Protein AF-A0A7C6DM97-F1 (afdb_monomer)

Foldseek 3Di:
DWDDQPDLLQPVPQHEGAPDQFNRWDFDALLQDGPDIDRPGDPLVCCVVVVVCCPVSHDGSCSSVVSVVCFQQVVDDDDDPPDDLAADQDPPAPAQPEEFEEEQEDDPASSPSFVVLVVRLQSVCCRQVSYHYHYHHDHLQVRLVHQEYEGEHSAADDDDPVSLVSLLVSLVSNHAYEYEYALLRPRHQVRVVVSVCVSPPPFKDKAWDDLPDQLQVCVVNRAHNFQFFAWRDAPDPDPDPRGDGWIFIDGPNDTRYIYHSAHLSVLSSQGDGHSRGHGHVVRSSRSVVSVSCCRGPPVNDDPD

Solvent-accessible surface area (backbone atoms only — not comparable to full-atom values): 16403 Å² total; per-residue (Å²): 86,74,58,60,77,81,38,45,43,27,52,65,73,43,63,41,69,62,78,45,75,64,43,54,42,29,34,44,63,57,76,70,50,73,80,42,80,42,72,84,37,60,69,56,71,58,36,67,72,70,51,54,48,62,86,38,92,70,68,23,75,51,31,47,54,53,11,38,50,35,30,55,29,44,71,49,80,74,77,60,94,86,69,68,62,76,54,74,71,53,88,82,43,67,79,47,85,41,78,45,65,34,25,34,40,55,58,91,58,52,43,66,60,50,67,61,10,60,57,31,44,28,22,49,33,26,55,75,53,31,27,40,56,46,75,42,82,30,47,55,77,70,35,64,87,28,61,38,34,38,42,41,20,50,41,56,73,67,72,54,74,68,50,45,56,35,48,42,51,31,40,74,74,66,20,28,37,40,39,29,6,31,37,27,20,66,52,15,41,66,31,54,61,56,50,53,39,71,69,35,71,96,52,65,50,76,42,76,51,60,77,85,40,64,52,30,57,24,46,94,75,63,39,46,71,49,78,60,42,49,61,41,71,64,95,65,93,69,87,70,75,49,46,76,75,43,25,33,32,31,39,96,94,37,71,41,28,42,38,29,52,40,9,36,50,55,12,35,42,43,70,60,51,47,86,38,41,27,32,24,34,69,39,21,45,50,51,52,48,10,49,49,44,42,70,67,38,81,89,52,59,76,81,126

Sequence (304 aa):
RDLPANHPAYTANFPVPRGTDHNNLRGVSNGLRELIVLYPGGDMSWKWHSAGGAFLPRNSAYATLANLHLYVTDRANPRYKGEDTWIDRDPLAPRPARSLRIARLQHQGNWDPEPAGWVRLANLLANRNGIELQVDPVFVPEAAVHRLAHITDTRSLQFDESDKARLRQYIDGGGVLLFDAAGGSPEAAASFEPLLRELYPYHVTIEPLPLDHPIYHMKSLGGEDIDRVRYRRRESNLDIVPIPRLRAASRDGRIIAIISAEDLSGGLVGYSTAGLEGYAPGSAISLVRNILLWRLDPASGPSD

pLDDT: mean 90.19, std 10.12, range [37.75, 98.69]

Structure (mmCIF, N/CA/C/O backbone):
data_AF-A0A7C6DM97-F1
#
_entry.id   AF-A0A7C6DM97-F1
#
loop_
_atom_site.group_PDB
_atom_site.id
_atom_site.type_symbol
_atom_site.label_atom_id
_atom_site.label_alt_id
_atom_site.label_comp_id
_atom_site.label_asym_id
_atom_site.label_entity_id
_atom_site.label_seq_id
_atom_site.pdbx_PDB_ins_code
_atom_site.Cartn_x
_atom_site.Cartn_y
_atom_site.Cartn_z
_atom_site.occupancy
_atom_site.B_iso_or_equiv
_atom_site.auth_seq_id
_atom_site.auth_comp_id
_atom_site.auth_asym_id
_atom_site.auth_atom_id
_atom_site.pdbx_PDB_model_num
ATOM 1 N N . ARG A 1 1 ? -0.090 0.480 -22.882 1.00 94.00 1 ARG A N 1
ATOM 2 C CA . ARG A 1 1 ? 0.478 1.826 -23.162 1.00 94.00 1 ARG A CA 1
ATOM 3 C C . ARG A 1 1 ? 1.932 1.690 -23.587 1.00 94.00 1 ARG A C 1
ATOM 5 O O . ARG A 1 1 ? 2.516 0.652 -23.310 1.00 94.00 1 ARG A O 1
ATOM 12 N N . ASP A 1 2 ? 2.527 2.693 -24.219 1.00 93.06 2 ASP A N 1
ATOM 13 C CA . ASP A 1 2 ? 3.984 2.688 -24.387 1.00 93.06 2 ASP A CA 1
ATOM 14 C C . ASP A 1 2 ? 4.665 2.885 -23.028 1.00 93.06 2 ASP A C 1
ATOM 16 O O . ASP A 1 2 ? 4.125 3.576 -22.157 1.00 93.06 2 ASP A O 1
ATOM 20 N N . LEU A 1 3 ? 5.828 2.264 -22.826 1.00 92.50 3 LEU A N 1
ATOM 21 C CA . LEU A 1 3 ? 6.618 2.511 -21.623 1.00 92.50 3 LEU A CA 1
ATOM 22 C C . LEU A 1 3 ? 7.240 3.917 -21.689 1.00 92.50 3 LEU A C 1
ATOM 24 O O . LEU A 1 3 ? 7.751 4.315 -22.745 1.00 92.50 3 LEU A O 1
ATOM 28 N N . PRO A 1 4 ? 7.209 4.693 -20.593 1.00 90.62 4 PRO A N 1
ATOM 29 C CA . PRO A 1 4 ? 7.808 6.021 -20.573 1.00 90.62 4 PRO A CA 1
ATOM 30 C C . PRO A 1 4 ? 9.337 5.924 -20.700 1.00 90.62 4 PRO A C 1
ATOM 32 O O . PRO A 1 4 ? 9.936 4.907 -20.363 1.00 90.62 4 PRO A O 1
ATOM 35 N N . ALA A 1 5 ? 9.985 6.970 -21.220 1.00 89.62 5 ALA A N 1
ATOM 36 C CA . ALA A 1 5 ? 11.422 6.933 -21.523 1.00 89.62 5 ALA A CA 1
ATOM 37 C C . ALA A 1 5 ? 12.311 6.770 -20.274 1.00 89.62 5 ALA A C 1
ATOM 39 O O . ALA A 1 5 ? 13.417 6.253 -20.373 1.00 89.62 5 ALA A O 1
ATOM 40 N N . ASN A 1 6 ? 11.814 7.175 -19.104 1.00 88.75 6 ASN A N 1
ATOM 41 C CA . ASN A 1 6 ? 12.477 7.006 -17.812 1.00 88.75 6 ASN A CA 1
ATOM 42 C C . ASN A 1 6 ? 12.203 5.642 -17.148 1.00 88.75 6 ASN A C 1
ATOM 44 O O . ASN A 1 6 ? 12.680 5.413 -16.040 1.00 88.75 6 ASN A O 1
ATOM 48 N N . HIS A 1 7 ? 11.434 4.748 -17.781 1.00 89.44 7 HIS A N 1
ATOM 49 C CA . HIS A 1 7 ? 11.115 3.442 -17.207 1.00 89.44 7 HIS A CA 1
ATOM 50 C C . HIS A 1 7 ? 12.393 2.609 -16.966 1.00 89.44 7 HIS A C 1
ATOM 52 O O . HIS A 1 7 ? 13.239 2.562 -17.864 1.00 89.44 7 HIS A O 1
ATOM 58 N N . PRO A 1 8 ? 12.511 1.862 -15.847 1.00 89.25 8 PRO A N 1
ATOM 59 C CA . PRO A 1 8 ? 13.693 1.051 -15.533 1.00 89.25 8 PRO A CA 1
ATOM 60 C C . PRO A 1 8 ? 14.124 0.082 -16.641 1.00 89.25 8 PRO A C 1
ATOM 62 O O . PRO A 1 8 ? 15.312 -0.141 -16.833 1.00 89.25 8 PRO A O 1
ATOM 65 N N . ALA A 1 9 ? 13.189 -0.437 -17.441 1.00 89.62 9 ALA A N 1
ATOM 66 C CA . ALA A 1 9 ? 13.504 -1.255 -18.623 1.00 89.62 9 ALA A CA 1
ATOM 67 C C . ALA A 1 9 ? 14.441 -0.559 -19.640 1.00 89.62 9 ALA A C 1
ATOM 69 O O . ALA A 1 9 ? 15.124 -1.235 -20.408 1.00 89.62 9 ALA A O 1
ATOM 70 N N . TYR A 1 10 ? 14.512 0.773 -19.640 1.00 89.69 10 TYR A N 1
ATOM 71 C CA . TYR A 1 10 ? 15.425 1.550 -20.480 1.00 89.69 10 TYR A CA 1
ATOM 72 C C . TYR A 1 10 ? 16.625 2.121 -19.724 1.00 89.69 10 TYR A C 1
ATOM 74 O O . TYR A 1 10 ? 17.627 2.431 -20.359 1.00 89.69 10 TYR A O 1
ATOM 82 N N . THR A 1 11 ? 16.532 2.282 -18.403 1.00 88.69 11 THR A N 1
ATOM 83 C CA . THR A 1 11 ? 17.466 3.110 -17.620 1.00 88.69 11 THR A CA 1
ATOM 84 C C . THR A 1 11 ? 18.184 2.372 -16.491 1.00 88.69 11 THR A C 1
ATOM 86 O O . THR A 1 11 ? 19.176 2.893 -15.991 1.00 88.69 11 THR A O 1
ATOM 89 N N . ALA A 1 12 ? 17.744 1.170 -16.094 1.00 86.12 12 ALA A N 1
ATOM 90 C CA . ALA A 1 12 ? 18.181 0.529 -14.847 1.00 86.12 12 ALA A CA 1
ATOM 91 C C . ALA A 1 12 ? 19.693 0.265 -14.758 1.00 86.12 12 ALA A C 1
ATOM 93 O O . ALA A 1 12 ? 20.257 0.356 -13.665 1.00 86.12 12 ALA A O 1
ATOM 94 N N . ASN A 1 13 ? 20.332 -0.113 -15.868 1.00 87.75 13 ASN A N 1
ATOM 95 C CA . ASN A 1 13 ? 21.778 -0.338 -15.927 1.00 87.75 13 ASN A CA 1
ATOM 96 C C . ASN A 1 13 ? 22.374 -0.049 -17.309 1.00 87.75 13 ASN A C 1
ATOM 98 O O . ASN A 1 13 ? 23.435 0.557 -17.416 1.00 87.75 13 ASN A O 1
ATOM 102 N N . PHE A 1 14 ? 21.693 -0.473 -18.373 1.00 87.75 14 PHE A N 1
ATOM 103 C CA . PHE A 1 14 ? 22.108 -0.250 -19.754 1.00 87.75 14 PHE A CA 1
ATOM 104 C C . PHE A 1 14 ? 21.219 0.826 -20.384 1.00 87.75 14 PHE A C 1
ATOM 106 O O . PHE A 1 14 ? 20.144 0.487 -20.883 1.00 87.75 14 PHE A O 1
ATOM 113 N N . PRO A 1 15 ? 21.611 2.113 -20.339 1.00 87.38 15 PRO A N 1
ATOM 114 C CA . PRO A 1 15 ? 20.786 3.191 -20.862 1.00 87.38 15 PRO A CA 1
ATOM 115 C C . PRO A 1 15 ? 20.590 3.031 -22.370 1.00 87.38 15 PRO A C 1
ATOM 117 O O . PRO A 1 15 ? 21.556 3.018 -23.135 1.00 87.38 15 PRO A O 1
ATOM 120 N N . VAL A 1 16 ? 19.332 2.938 -22.794 1.00 86.69 16 VAL A N 1
ATOM 121 C CA . VAL A 1 16 ? 18.957 2.815 -24.206 1.00 86.69 16 VAL A CA 1
ATOM 122 C C . VAL A 1 16 ? 17.900 3.847 -24.593 1.00 86.69 16 VAL A C 1
ATOM 124 O O . VAL A 1 16 ? 16.937 4.054 -23.852 1.00 86.69 16 VAL A O 1
ATOM 127 N N . PRO A 1 17 ? 18.035 4.500 -25.760 1.00 83.19 17 PRO A N 1
ATOM 128 C CA . PRO A 1 17 ? 17.022 5.430 -26.226 1.00 83.19 17 PRO A CA 1
ATOM 129 C C . PRO A 1 17 ? 15.751 4.671 -26.617 1.00 83.19 17 PRO A C 1
ATOM 131 O O . PRO A 1 17 ? 15.803 3.675 -27.349 1.00 83.19 17 PRO A O 1
ATOM 134 N N . ARG A 1 18 ? 14.602 5.181 -26.165 1.00 83.50 18 ARG A N 1
ATOM 135 C CA . ARG A 1 18 ? 13.290 4.824 -26.719 1.00 83.50 18 ARG A CA 1
ATOM 136 C C . ARG A 1 18 ? 13.196 5.337 -28.162 1.00 83.50 18 ARG A C 1
ATOM 138 O O . ARG A 1 18 ? 13.825 6.336 -28.501 1.00 83.50 18 ARG A O 1
ATOM 145 N N . GLY A 1 19 ? 12.394 4.687 -29.002 1.00 76.19 19 GLY A N 1
ATOM 146 C CA . GLY A 1 19 ? 12.126 5.150 -30.370 1.00 76.19 19 GLY A CA 1
ATOM 147 C C . GLY A 1 19 ? 12.914 4.423 -31.455 1.00 76.19 19 GLY A C 1
ATOM 148 O O . GLY A 1 19 ? 12.636 4.632 -32.630 1.00 76.19 19 GLY A O 1
ATOM 149 N N . THR A 1 20 ? 13.864 3.555 -31.098 1.00 73.94 20 THR A N 1
ATOM 150 C CA . THR A 1 20 ? 14.556 2.691 -32.069 1.00 73.94 20 THR A CA 1
ATOM 151 C C . THR A 1 20 ? 13.735 1.430 -32.356 1.00 73.94 20 THR A C 1
ATOM 153 O O . THR A 1 20 ? 12.871 1.056 -31.559 1.00 73.94 20 THR A O 1
ATOM 156 N N . ASP A 1 21 ? 14.037 0.731 -33.456 1.00 71.12 21 ASP A N 1
ATOM 157 C CA . ASP A 1 21 ? 13.265 -0.418 -33.967 1.00 71.12 21 ASP A CA 1
ATOM 158 C C . ASP A 1 21 ? 12.917 -1.506 -32.935 1.00 71.12 21 ASP A C 1
ATOM 160 O O . ASP A 1 21 ? 11.938 -2.225 -33.113 1.00 71.12 21 ASP A O 1
ATOM 164 N N . HIS A 1 22 ? 13.706 -1.651 -31.866 1.00 75.50 22 HIS A N 1
ATOM 165 C CA . HIS A 1 22 ? 13.511 -2.674 -30.831 1.00 75.50 22 HIS A CA 1
ATOM 166 C C . HIS A 1 22 ? 13.401 -2.135 -29.396 1.00 75.50 22 HIS A C 1
ATOM 168 O O . HIS A 1 22 ? 13.222 -2.917 -28.466 1.00 75.50 22 HIS A O 1
ATOM 174 N N . ASN A 1 23 ? 13.445 -0.812 -29.205 1.00 82.88 23 ASN A N 1
ATOM 175 C CA . ASN A 1 23 ? 13.327 -0.173 -27.887 1.00 82.88 23 ASN A CA 1
ATOM 176 C C . ASN A 1 23 ? 11.979 0.544 -27.710 1.00 82.88 23 ASN A C 1
ATOM 178 O O . ASN A 1 23 ? 11.866 1.495 -26.941 1.00 82.88 23 ASN A O 1
ATOM 182 N N . ASN A 1 24 ? 10.949 0.102 -28.430 1.00 87.56 24 ASN A N 1
ATOM 183 C CA . ASN A 1 24 ? 9.587 0.626 -28.327 1.00 87.56 24 ASN A CA 1
ATOM 184 C C . ASN A 1 24 ? 8.720 -0.276 -27.447 1.00 87.56 24 ASN A C 1
ATOM 186 O O . ASN A 1 24 ? 7.663 -0.731 -27.869 1.00 87.56 24 ASN A O 1
ATOM 190 N N . LEU A 1 25 ? 9.176 -0.569 -26.227 1.00 91.12 25 LEU A N 1
ATOM 191 C CA . LEU A 1 25 ? 8.45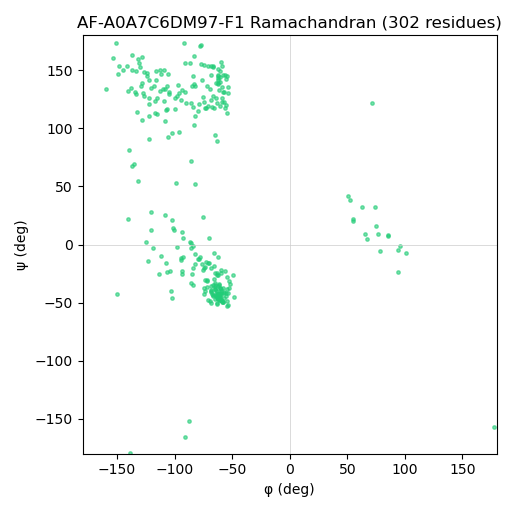2 -1.451 -25.315 1.00 91.12 25 LEU A CA 1
ATOM 192 C C . LEU A 1 25 ? 7.085 -0.868 -24.967 1.00 91.12 25 LEU A C 1
ATOM 194 O O . LEU A 1 25 ? 6.934 0.329 -24.692 1.00 91.12 25 LEU A O 1
ATOM 198 N N . ARG A 1 26 ? 6.095 -1.752 -24.920 1.00 93.94 26 ARG A N 1
ATOM 199 C CA . ARG A 1 26 ? 4.740 -1.451 -24.463 1.00 93.94 26 ARG A CA 1
ATOM 200 C C . ARG A 1 26 ? 4.453 -2.259 -23.209 1.00 93.94 26 ARG A C 1
ATOM 202 O O . ARG A 1 26 ? 4.976 -3.353 -23.047 1.00 93.94 26 ARG A O 1
ATOM 209 N N . GLY A 1 27 ? 3.629 -1.708 -22.333 1.00 94.94 27 GLY A N 1
ATOM 210 C CA . GLY A 1 27 ? 3.294 -2.304 -21.050 1.00 94.94 27 GLY A CA 1
ATOM 211 C C . GLY A 1 27 ? 1.804 -2.293 -20.749 1.00 94.94 27 GLY A C 1
ATOM 212 O O . GLY A 1 27 ? 1.074 -1.385 -21.180 1.00 94.94 27 GLY A O 1
ATOM 213 N N . VAL A 1 28 ? 1.367 -3.301 -20.000 1.00 95.62 28 VAL A N 1
ATOM 214 C CA . VAL A 1 28 ? 0.117 -3.286 -19.235 1.00 95.62 28 VAL A CA 1
ATOM 215 C C . VAL A 1 28 ? 0.508 -3.207 -17.768 1.00 95.62 28 VAL A C 1
ATOM 217 O O . VAL A 1 28 ? 1.244 -4.065 -17.292 1.00 95.62 28 VAL A O 1
ATOM 220 N N . SER A 1 29 ? 0.012 -2.194 -17.061 1.00 93.19 29 SER A N 1
ATOM 221 C CA . SER A 1 29 ? 0.380 -1.910 -15.676 1.00 93.19 29 SER A CA 1
ATOM 222 C C . SER A 1 29 ? -0.855 -1.801 -14.797 1.00 93.19 29 SER A C 1
ATOM 224 O O . SER A 1 29 ? -1.895 -1.325 -15.250 1.00 93.19 29 SER A O 1
ATOM 226 N N . ASN A 1 30 ? -0.704 -2.198 -13.536 1.00 93.06 30 ASN A N 1
ATOM 227 C CA . ASN A 1 30 ? -1.674 -1.972 -12.464 1.00 93.06 30 ASN A CA 1
ATOM 228 C C . ASN A 1 30 ? -1.395 -0.687 -11.660 1.00 93.06 30 ASN A C 1
ATOM 230 O O . ASN A 1 30 ? -1.960 -0.505 -10.589 1.00 93.06 30 ASN A O 1
ATOM 234 N N . GLY A 1 31 ? -0.493 0.177 -12.132 1.00 91.25 31 GLY A N 1
ATOM 235 C CA . GLY A 1 31 ? -0.072 1.403 -11.450 1.00 91.25 31 GLY A CA 1
ATOM 236 C C . GLY A 1 31 ? 1.185 1.257 -10.586 1.00 91.25 31 GLY A C 1
ATOM 237 O O . GLY A 1 31 ? 1.875 2.253 -10.407 1.00 91.25 31 GLY A O 1
ATOM 238 N N . LEU A 1 32 ? 1.533 0.050 -10.117 1.00 90.31 32 LEU A N 1
ATOM 239 C CA . LEU A 1 32 ? 2.770 -0.189 -9.344 1.00 90.31 32 LEU A CA 1
ATOM 240 C C . LEU A 1 32 ? 3.836 -0.822 -10.226 1.00 90.31 32 LEU A C 1
ATOM 242 O O . LEU A 1 32 ? 4.996 -0.422 -10.212 1.00 90.31 32 LEU A O 1
ATOM 246 N N . ARG A 1 33 ? 3.442 -1.835 -10.998 1.00 91.38 33 ARG A N 1
ATOM 247 C CA . ARG A 1 33 ? 4.357 -2.609 -11.832 1.00 91.38 33 ARG A CA 1
ATOM 248 C C . ARG A 1 33 ? 3.796 -2.875 -13.214 1.00 91.38 33 ARG A C 1
ATOM 250 O O . ARG A 1 33 ? 2.598 -2.731 -13.468 1.00 91.38 33 ARG A O 1
ATOM 257 N N . GLU A 1 34 ? 4.685 -3.255 -14.120 1.00 93.62 34 GLU A N 1
ATOM 258 C CA . GLU A 1 34 ? 4.302 -3.823 -15.406 1.00 93.62 34 GLU A CA 1
ATOM 259 C C . GLU A 1 34 ? 3.926 -5.298 -15.206 1.00 93.62 34 GLU A C 1
ATOM 261 O O . GLU A 1 34 ? 4.730 -6.101 -14.735 1.00 93.62 34 GLU A O 1
ATOM 266 N N . LEU A 1 35 ? 2.693 -5.652 -15.559 1.00 92.38 35 LEU A N 1
ATOM 267 C CA . LEU A 1 35 ? 2.189 -7.027 -15.560 1.00 92.38 35 LEU A CA 1
ATOM 268 C C . LEU A 1 35 ? 2.559 -7.751 -16.855 1.00 92.38 35 LEU A C 1
ATOM 270 O O . LEU A 1 35 ? 2.812 -8.952 -16.863 1.00 92.38 35 LEU A O 1
ATOM 274 N N . ILE A 1 36 ? 2.580 -7.007 -17.961 1.00 94.56 36 ILE A N 1
ATOM 275 C CA . ILE A 1 36 ? 2.952 -7.500 -19.285 1.00 94.56 36 ILE A CA 1
ATOM 276 C C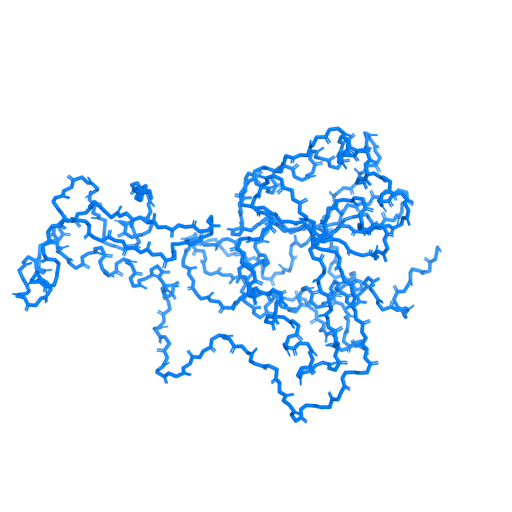 . ILE A 1 36 ? 3.904 -6.485 -19.893 1.00 94.56 36 ILE A C 1
ATOM 278 O O . ILE A 1 36 ? 3.580 -5.300 -19.930 1.00 94.56 36 ILE A O 1
ATOM 282 N N . VAL A 1 37 ? 5.032 -6.956 -20.422 1.00 93.69 37 VAL A N 1
ATOM 283 C CA . VAL A 1 37 ? 5.928 -6.170 -21.275 1.00 93.69 37 VAL A CA 1
ATOM 284 C C . VAL A 1 37 ? 5.931 -6.789 -22.665 1.00 93.69 37 VAL A C 1
ATOM 286 O O . VAL A 1 37 ? 6.180 -7.980 -22.831 1.00 93.69 37 VAL A O 1
ATOM 289 N N . LEU A 1 38 ? 5.644 -5.967 -23.665 1.00 92.50 38 LEU A N 1
ATOM 290 C CA . LEU A 1 38 ? 5.577 -6.337 -25.067 1.00 92.50 38 LEU A CA 1
ATOM 291 C C . LEU A 1 38 ? 6.710 -5.654 -25.831 1.00 92.50 38 LEU A C 1
ATOM 293 O O . LEU A 1 38 ? 6.886 -4.439 -25.735 1.00 92.50 38 LEU A O 1
ATOM 297 N N . TYR A 1 39 ? 7.412 -6.440 -26.643 1.00 91.06 39 TYR A N 1
ATOM 298 C CA . TYR A 1 39 ? 8.331 -5.970 -27.676 1.00 91.06 39 TYR A CA 1
ATOM 299 C C . TYR A 1 39 ? 7.567 -5.957 -29.008 1.00 91.06 39 TYR A C 1
ATOM 301 O O . TYR A 1 39 ? 7.407 -7.012 -29.617 1.00 91.06 39 TYR A O 1
ATOM 309 N N . PRO A 1 40 ? 7.020 -4.811 -29.452 1.00 88.75 40 PRO A N 1
ATOM 310 C CA . PRO A 1 40 ? 6.149 -4.775 -30.626 1.00 88.75 40 PRO A CA 1
ATOM 311 C C . PRO A 1 40 ? 6.908 -4.825 -31.959 1.00 88.75 40 PRO A C 1
ATOM 313 O O . PRO A 1 40 ? 6.275 -4.974 -32.998 1.00 88.75 40 PRO A O 1
ATOM 316 N N . GLY A 1 41 ? 8.231 -4.649 -31.950 1.00 82.75 41 GLY A N 1
ATOM 317 C CA . GLY A 1 41 ? 9.047 -4.528 -33.154 1.00 82.75 41 GLY A CA 1
ATOM 318 C C . GLY A 1 41 ? 10.448 -5.098 -32.964 1.00 82.75 41 GLY A C 1
ATOM 319 O O . GLY A 1 41 ? 10.962 -5.154 -31.845 1.00 82.75 41 GLY A O 1
ATOM 320 N N . GLY A 1 42 ? 11.041 -5.522 -34.084 1.00 77.31 42 GLY A N 1
ATOM 321 C CA . GLY A 1 42 ? 12.281 -6.289 -34.120 1.00 77.31 42 GLY A CA 1
ATOM 322 C C . GLY A 1 42 ? 12.052 -7.713 -33.617 1.00 77.31 42 GLY A C 1
ATOM 323 O O . GLY A 1 42 ? 11.607 -7.907 -32.495 1.00 77.31 42 GLY A O 1
ATOM 324 N N . ASP A 1 43 ? 12.345 -8.721 -34.436 1.00 85.38 43 ASP A N 1
ATOM 325 C CA . ASP A 1 43 ? 12.288 -10.125 -34.011 1.00 85.38 43 ASP A CA 1
ATOM 326 C C . ASP A 1 43 ? 13.317 -10.370 -32.890 1.00 85.38 43 ASP A C 1
ATOM 328 O O . ASP A 1 43 ? 14.492 -10.651 -33.138 1.00 85.38 43 ASP A O 1
ATOM 332 N N . MET A 1 44 ? 12.892 -10.167 -31.638 1.00 86.19 44 MET A N 1
ATOM 333 C CA . MET A 1 44 ? 13.773 -10.224 -30.472 1.00 86.19 44 MET A CA 1
ATOM 334 C C . MET A 1 44 ? 14.264 -11.640 -30.216 1.00 86.19 44 MET A C 1
ATOM 336 O O . MET A 1 44 ? 15.425 -11.821 -29.864 1.00 86.19 44 MET A O 1
ATOM 340 N N . SER A 1 45 ? 13.417 -12.636 -30.472 1.00 87.00 45 SER A N 1
ATOM 341 C CA . SER A 1 45 ? 13.778 -14.052 -30.468 1.00 87.00 45 SER A CA 1
ATOM 342 C C . SER A 1 45 ? 14.976 -14.319 -31.374 1.00 87.00 45 SER A C 1
ATOM 344 O O . SER A 1 45 ? 15.977 -14.871 -30.915 1.00 87.00 45 SER A O 1
ATOM 346 N N . TRP A 1 46 ? 14.926 -13.868 -32.631 1.00 86.38 46 TRP A N 1
ATOM 347 C CA . TRP A 1 46 ? 16.042 -14.026 -33.559 1.00 86.38 46 TRP A CA 1
ATOM 348 C C . TRP A 1 46 ? 17.281 -13.244 -33.113 1.00 86.38 46 TRP A C 1
ATOM 350 O O . TRP A 1 46 ? 18.389 -13.785 -33.130 1.00 86.38 46 TRP A O 1
ATOM 360 N N . LYS A 1 47 ? 17.124 -11.994 -32.656 1.00 85.81 47 LYS A N 1
ATOM 361 C CA . LYS A 1 47 ? 18.251 -11.170 -32.178 1.00 85.81 47 LYS A CA 1
ATOM 362 C C . LYS A 1 47 ? 18.967 -11.805 -30.984 1.00 85.81 47 LYS A C 1
ATOM 364 O O . LYS A 1 47 ? 20.195 -11.820 -30.949 1.00 85.81 47 LYS A O 1
ATOM 369 N N . TRP A 1 48 ? 18.216 -12.361 -30.034 1.00 87.50 48 TRP A N 1
ATOM 370 C CA . TRP A 1 48 ? 18.780 -13.040 -28.868 1.00 87.50 48 TRP A CA 1
ATOM 371 C C . TRP A 1 48 ? 19.377 -14.408 -29.200 1.00 87.50 48 TRP A C 1
ATOM 373 O O . TRP A 1 48 ? 20.333 -14.822 -28.551 1.00 87.50 48 TRP A O 1
ATOM 383 N N . HIS A 1 49 ? 18.842 -15.108 -30.200 1.00 89.31 49 HIS A N 1
ATOM 384 C CA . HIS A 1 49 ? 19.392 -16.391 -30.632 1.00 89.31 49 HIS A CA 1
ATOM 385 C C . HIS A 1 49 ? 20.691 -16.227 -31.435 1.00 89.31 49 HIS A C 1
ATOM 387 O O . HIS A 1 49 ? 21.657 -16.948 -31.215 1.00 89.31 49 HIS A O 1
ATOM 393 N N . SER A 1 50 ? 20.727 -15.252 -32.346 1.00 87.75 50 SER A N 1
ATOM 394 C CA . SER A 1 50 ? 21.877 -14.975 -33.221 1.00 87.75 50 SER A CA 1
ATOM 395 C C . SER A 1 50 ? 23.019 -14.215 -32.541 1.00 87.75 50 SER A C 1
ATOM 397 O O . SER A 1 50 ? 24.082 -14.061 -33.140 1.00 87.75 50 SER A O 1
ATOM 399 N N . ALA A 1 51 ? 22.801 -13.687 -31.331 1.00 81.75 51 ALA A N 1
ATOM 400 C CA . ALA A 1 51 ? 23.705 -12.757 -30.649 1.00 81.75 51 ALA A CA 1
ATOM 401 C C . ALA A 1 51 ? 24.057 -11.494 -31.465 1.00 81.75 51 ALA A C 1
ATOM 403 O O . ALA A 1 51 ? 25.039 -10.799 -31.181 1.00 81.75 51 ALA A O 1
ATOM 404 N N . GLY A 1 52 ? 23.232 -11.154 -32.461 1.00 72.00 52 GLY A N 1
ATOM 405 C CA . GLY A 1 52 ? 23.416 -9.980 -33.304 1.00 72.00 52 GLY A CA 1
ATOM 406 C C . GLY A 1 52 ? 23.380 -8.689 -32.484 1.00 72.00 52 GLY A C 1
ATOM 407 O O . GLY A 1 52 ? 22.381 -8.366 -31.844 1.00 72.00 52 GLY A O 1
ATOM 408 N N . GLY A 1 53 ? 24.482 -7.934 -32.498 1.00 71.75 53 GLY A N 1
ATOM 409 C CA . GLY A 1 53 ? 24.595 -6.667 -31.771 1.00 71.75 53 GLY A CA 1
ATOM 410 C C . GLY A 1 53 ? 24.820 -6.799 -30.260 1.00 71.75 53 GLY A C 1
ATOM 411 O O . GLY A 1 53 ? 24.805 -5.777 -29.579 1.00 71.75 53 GLY A O 1
ATOM 412 N N . ALA A 1 54 ? 25.075 -8.005 -29.727 1.00 72.88 54 ALA A N 1
ATOM 413 C CA . ALA A 1 54 ? 25.274 -8.239 -28.289 1.00 72.88 54 ALA A CA 1
ATOM 414 C C . ALA A 1 54 ? 26.349 -7.333 -27.662 1.00 72.88 54 ALA A C 1
ATOM 416 O O . ALA A 1 54 ? 26.170 -6.835 -26.551 1.00 72.88 54 ALA A O 1
ATOM 417 N N . PHE A 1 55 ? 27.427 -7.075 -28.407 1.00 74.00 55 PHE A N 1
ATOM 418 C CA . PHE A 1 55 ? 28.586 -6.298 -27.962 1.00 74.00 55 PHE A CA 1
ATOM 419 C C . PHE A 1 55 ? 28.506 -4.802 -28.296 1.00 74.00 55 PHE A C 1
ATOM 421 O O . PHE A 1 55 ? 29.474 -4.081 -28.071 1.00 74.00 55 PHE A O 1
ATOM 428 N N . LEU A 1 56 ? 27.385 -4.315 -28.845 1.00 73.75 56 LEU A N 1
ATOM 429 C CA . LEU A 1 56 ? 27.209 -2.895 -29.153 1.00 73.75 56 LEU A CA 1
ATOM 430 C C . LEU A 1 56 ? 26.779 -2.132 -27.889 1.00 73.75 56 LEU A C 1
ATOM 432 O O . LEU A 1 56 ? 25.629 -2.272 -27.469 1.00 73.75 56 LEU A O 1
ATOM 436 N N . PRO A 1 57 ? 27.623 -1.261 -27.303 1.00 62.69 57 PRO A N 1
ATOM 437 C CA . PRO A 1 57 ? 27.362 -0.697 -25.973 1.00 62.69 57 PRO A CA 1
ATOM 438 C C . PRO A 1 57 ? 26.101 0.173 -25.876 1.00 62.69 57 PRO A C 1
ATOM 440 O O . PRO A 1 57 ? 25.556 0.338 -24.792 1.00 62.69 57 PRO A O 1
ATOM 443 N N . ARG A 1 58 ? 25.642 0.751 -26.996 1.00 63.47 58 ARG A N 1
ATOM 444 C CA . ARG A 1 58 ? 24.508 1.697 -27.041 1.00 63.47 58 ARG A CA 1
ATOM 445 C C . ARG A 1 58 ? 23.259 1.167 -27.752 1.00 63.47 58 ARG A C 1
ATOM 447 O O . ARG A 1 58 ? 22.226 1.816 -27.689 1.00 63.47 58 ARG A O 1
ATOM 454 N N . ASN A 1 59 ? 23.360 0.015 -28.421 1.00 69.50 59 ASN A N 1
ATOM 455 C CA . ASN A 1 59 ? 22.315 -0.543 -29.295 1.00 69.50 59 ASN A CA 1
ATOM 456 C C . ASN A 1 59 ? 22.187 -2.071 -29.160 1.00 69.50 59 ASN A C 1
ATOM 458 O O . ASN A 1 59 ? 21.723 -2.744 -30.080 1.00 69.50 59 ASN A O 1
ATOM 462 N N . SER A 1 60 ? 22.644 -2.640 -28.042 1.00 82.38 60 SER A N 1
ATOM 463 C CA . SER A 1 60 ? 22.525 -4.078 -27.815 1.00 82.38 60 SER A CA 1
ATOM 464 C C . SER A 1 60 ? 21.062 -4.475 -27.656 1.00 82.38 60 SER A C 1
ATOM 466 O O . SER A 1 60 ? 20.357 -3.951 -26.792 1.00 82.38 60 SER A O 1
ATOM 468 N N . ALA A 1 61 ? 20.631 -5.476 -28.427 1.00 81.00 61 ALA A N 1
ATOM 469 C CA . ALA A 1 61 ? 19.300 -6.071 -28.311 1.00 81.00 61 ALA A CA 1
ATOM 470 C C . ALA A 1 61 ? 19.051 -6.737 -26.940 1.00 81.00 61 ALA A C 1
ATOM 472 O O . ALA A 1 61 ? 17.919 -7.101 -26.624 1.00 81.00 61 ALA A O 1
ATOM 473 N N . TYR A 1 62 ? 20.093 -6.897 -26.119 1.00 87.25 62 TYR A N 1
ATOM 474 C CA . TYR A 1 62 ? 20.013 -7.449 -24.767 1.00 87.25 62 TYR A CA 1
ATOM 475 C C . TYR A 1 62 ? 19.873 -6.380 -23.685 1.00 87.25 62 TYR A C 1
ATOM 477 O O . TYR A 1 62 ? 19.552 -6.724 -22.554 1.00 87.25 62 TYR A O 1
ATOM 485 N N . ALA A 1 63 ? 20.104 -5.101 -23.992 1.00 88.38 63 ALA A N 1
ATOM 486 C CA . ALA A 1 63 ? 20.112 -4.044 -22.983 1.00 88.38 63 ALA A CA 1
ATOM 487 C C . ALA A 1 63 ? 18.750 -3.905 -22.283 1.00 88.38 63 ALA A C 1
ATOM 489 O O . ALA A 1 63 ? 18.680 -3.929 -21.055 1.00 88.38 63 ALA A O 1
ATOM 490 N N . THR A 1 64 ? 17.661 -3.854 -23.054 1.00 89.00 64 THR A N 1
ATOM 491 C CA . THR A 1 64 ? 16.288 -3.820 -22.523 1.00 89.00 64 THR A CA 1
ATOM 492 C C . THR A 1 64 ? 15.921 -5.099 -21.773 1.00 89.00 64 THR A C 1
ATOM 494 O O . THR A 1 64 ? 15.276 -5.021 -20.730 1.00 89.00 64 THR A O 1
ATOM 497 N N . LEU A 1 65 ? 16.381 -6.267 -22.234 1.00 89.44 65 LEU A N 1
ATOM 498 C CA . LEU A 1 65 ? 16.169 -7.543 -21.544 1.00 89.44 65 LEU A CA 1
ATOM 499 C C . LEU A 1 65 ? 16.913 -7.596 -20.200 1.00 89.44 65 LEU A C 1
ATOM 501 O O . LEU A 1 65 ? 16.339 -8.009 -19.196 1.00 89.44 65 LEU A O 1
ATOM 505 N N . ALA A 1 66 ? 18.169 -7.151 -20.161 1.00 90.06 66 ALA A N 1
ATOM 506 C CA . ALA A 1 66 ? 18.977 -7.113 -18.949 1.00 90.06 66 ALA A CA 1
ATOM 507 C C . ALA A 1 66 ? 18.428 -6.096 -17.939 1.00 90.06 66 ALA A C 1
ATOM 509 O O . ALA A 1 66 ? 18.300 -6.402 -16.756 1.00 90.06 66 ALA A O 1
ATOM 510 N N . ASN A 1 67 ? 18.021 -4.914 -18.402 1.00 91.50 67 ASN A N 1
ATOM 511 C CA . ASN A 1 67 ? 17.327 -3.939 -17.566 1.00 91.50 67 ASN A CA 1
ATOM 512 C C . ASN A 1 67 ? 15.998 -4.485 -17.033 1.00 91.50 67 ASN A C 1
ATOM 514 O O . ASN A 1 67 ? 15.688 -4.296 -15.860 1.00 91.50 67 ASN A O 1
ATOM 518 N N . LEU A 1 68 ? 15.221 -5.181 -17.870 1.00 91.38 68 LEU A N 1
ATOM 519 C CA . LEU A 1 68 ? 13.973 -5.815 -17.451 1.00 91.38 68 LEU A CA 1
ATOM 520 C C . LEU A 1 68 ? 14.229 -6.899 -16.399 1.00 91.38 68 LEU A C 1
ATOM 522 O O . LEU A 1 68 ? 13.486 -6.977 -15.428 1.00 91.38 68 LEU A O 1
ATOM 526 N N . HIS A 1 69 ? 15.297 -7.688 -16.548 1.00 91.81 69 HIS A N 1
ATOM 527 C CA . HIS A 1 69 ? 15.719 -8.654 -15.536 1.00 91.81 69 HIS A CA 1
ATOM 528 C C . HIS A 1 69 ? 15.998 -7.968 -14.192 1.00 91.81 69 HIS A C 1
ATOM 530 O O . HIS A 1 69 ? 15.433 -8.362 -13.178 1.00 91.81 69 HIS A O 1
ATOM 536 N N . LEU A 1 70 ? 16.788 -6.892 -14.190 1.00 91.06 70 LEU A N 1
ATOM 537 C CA . LEU A 1 70 ? 17.070 -6.115 -12.980 1.00 91.06 70 LEU A CA 1
ATOM 538 C C . LEU A 1 70 ? 15.812 -5.477 -12.377 1.00 91.06 70 LEU A C 1
ATOM 540 O O . LEU A 1 70 ? 15.689 -5.405 -11.156 1.00 91.06 70 LEU A O 1
ATOM 544 N N . TYR A 1 71 ? 14.875 -5.041 -13.221 1.00 90.69 71 TYR A N 1
ATOM 545 C CA . TYR A 1 71 ? 13.584 -4.518 -12.793 1.00 90.69 71 TYR A CA 1
ATOM 546 C C . TYR A 1 71 ? 12.754 -5.586 -12.073 1.00 90.69 71 TYR A C 1
ATOM 548 O O . TYR A 1 71 ? 12.298 -5.343 -10.960 1.00 90.69 71 TYR A O 1
ATOM 556 N N . VAL A 1 72 ? 12.595 -6.784 -12.645 1.00 89.88 72 VAL A N 1
ATOM 557 C CA . VAL A 1 72 ? 11.766 -7.842 -12.033 1.00 89.88 72 VAL A CA 1
ATOM 558 C C . VAL A 1 72 ? 12.426 -8.515 -10.830 1.00 89.88 72 VAL A C 1
ATOM 560 O O . VAL A 1 72 ? 11.730 -9.121 -10.021 1.00 89.88 72 VAL A O 1
ATOM 563 N N . THR A 1 73 ? 13.751 -8.431 -10.685 1.00 88.69 73 THR A N 1
ATOM 564 C CA . THR A 1 73 ? 14.453 -8.986 -9.518 1.00 88.69 73 THR A CA 1
ATOM 565 C C . THR A 1 73 ? 14.758 -7.955 -8.439 1.00 88.69 73 THR A C 1
ATOM 567 O O . THR A 1 73 ? 15.316 -8.326 -7.411 1.00 88.69 73 THR A O 1
ATOM 570 N N . ASP A 1 74 ? 14.419 -6.678 -8.637 1.00 86.69 74 ASP A N 1
ATOM 571 C CA . ASP A 1 74 ? 14.865 -5.582 -7.760 1.00 86.69 74 ASP A CA 1
ATOM 572 C C . ASP A 1 74 ? 16.398 -5.577 -7.556 1.00 86.69 74 ASP A C 1
ATOM 574 O O . ASP A 1 74 ? 16.936 -5.376 -6.463 1.00 86.69 74 ASP A O 1
ATOM 578 N N . ARG A 1 75 ? 17.132 -5.892 -8.637 1.00 87.00 75 ARG A N 1
ATOM 579 C CA . ARG A 1 75 ? 18.594 -6.089 -8.647 1.00 87.00 75 ARG A CA 1
ATOM 580 C C . ARG A 1 75 ? 19.092 -7.136 -7.633 1.00 87.00 75 ARG A C 1
ATOM 582 O O . ARG A 1 75 ? 20.257 -7.093 -7.231 1.00 87.00 75 ARG A O 1
ATOM 589 N N . ALA A 1 76 ? 18.225 -8.046 -7.195 1.00 85.25 76 ALA A N 1
ATOM 590 C CA . ALA A 1 76 ? 18.586 -9.220 -6.415 1.00 85.25 76 ALA A CA 1
ATOM 591 C C . ALA A 1 76 ? 18.845 -10.423 -7.334 1.00 85.25 76 ALA A C 1
ATOM 593 O O . ALA A 1 76 ? 18.617 -10.373 -8.548 1.00 85.25 76 ALA A O 1
ATOM 594 N N . ASN A 1 77 ? 19.310 -11.522 -6.739 1.00 86.69 77 ASN A N 1
ATOM 595 C CA . ASN A 1 77 ? 19.396 -12.792 -7.448 1.00 86.69 77 ASN A CA 1
ATOM 596 C C . ASN A 1 77 ? 17.990 -13.252 -7.870 1.00 86.69 77 ASN A C 1
ATOM 598 O O . ASN A 1 77 ? 17.032 -13.054 -7.115 1.00 86.69 77 ASN A O 1
ATOM 602 N N . PRO A 1 78 ? 17.847 -13.868 -9.056 1.00 83.88 78 PRO A N 1
ATOM 603 C CA . PRO A 1 78 ? 16.586 -14.474 -9.441 1.00 83.88 78 PRO A CA 1
ATOM 604 C C . PRO A 1 78 ? 16.202 -15.574 -8.451 1.00 83.88 78 PRO A C 1
ATOM 606 O O . PRO A 1 78 ? 17.061 -16.254 -7.889 1.00 83.88 78 PRO A O 1
ATOM 609 N N . ARG A 1 79 ? 14.892 -15.752 -8.282 1.00 84.69 79 ARG A N 1
ATOM 610 C CA . ARG A 1 79 ? 14.318 -16.838 -7.486 1.00 84.69 79 ARG A CA 1
ATOM 611 C C . ARG A 1 79 ? 14.800 -18.198 -7.980 1.00 84.69 79 ARG A C 1
ATOM 613 O O . ARG A 1 79 ? 14.948 -18.410 -9.189 1.00 84.69 79 ARG A O 1
ATOM 620 N N . TYR A 1 80 ? 14.977 -19.134 -7.055 1.00 88.50 80 TYR A N 1
ATOM 621 C CA . TYR A 1 80 ? 15.209 -20.526 -7.414 1.00 88.50 80 TYR A CA 1
ATOM 622 C C . TYR A 1 80 ? 13.945 -21.134 -8.035 1.00 88.50 80 TYR A C 1
ATOM 624 O O . TYR A 1 80 ? 12.814 -20.712 -7.780 1.00 88.50 80 TYR A O 1
ATOM 632 N N . LYS A 1 81 ? 14.128 -22.152 -8.882 1.00 85.88 81 LYS A N 1
ATOM 633 C CA . LYS A 1 81 ? 13.006 -22.865 -9.501 1.00 85.88 81 LYS A CA 1
ATOM 634 C C . LYS A 1 81 ? 12.112 -23.461 -8.407 1.00 85.88 81 LYS A C 1
ATOM 636 O O . LYS A 1 81 ? 12.580 -24.272 -7.617 1.00 85.88 81 LYS A O 1
ATOM 641 N N . GLY A 1 82 ? 10.832 -23.095 -8.418 1.00 85.31 82 GLY A N 1
ATOM 642 C CA . GLY A 1 82 ? 9.842 -23.555 -7.440 1.00 85.31 82 GLY A CA 1
ATOM 643 C C . GLY A 1 82 ? 9.647 -22.625 -6.241 1.00 85.31 82 GLY A C 1
ATOM 644 O O . GLY A 1 82 ? 8.742 -22.867 -5.453 1.00 85.31 82 GLY A O 1
ATOM 645 N N . GLU A 1 83 ? 10.430 -21.550 -6.108 1.00 85.31 83 GLU A N 1
ATOM 646 C CA . GLU A 1 83 ? 10.138 -20.520 -5.111 1.00 85.31 83 GLU A CA 1
ATOM 647 C C . GLU A 1 83 ? 8.940 -19.675 -5.540 1.00 85.31 83 GLU A C 1
ATOM 649 O O . GLU A 1 83 ? 8.990 -18.943 -6.536 1.00 85.31 83 GLU A O 1
ATOM 654 N N . ASP A 1 84 ? 7.880 -19.724 -4.740 1.00 85.25 84 ASP A N 1
ATOM 655 C CA . ASP A 1 84 ? 6.709 -18.877 -4.898 1.00 85.25 84 ASP A CA 1
ATOM 656 C C . ASP A 1 84 ? 6.595 -17.881 -3.742 1.00 85.25 84 ASP A C 1
ATOM 658 O O . ASP A 1 84 ? 6.986 -18.143 -2.603 1.00 85.25 84 ASP A O 1
ATOM 662 N N . THR A 1 85 ? 6.073 -16.704 -4.056 1.00 86.94 85 THR A N 1
ATOM 663 C CA . THR A 1 85 ? 5.665 -15.730 -3.053 1.00 86.94 85 THR A CA 1
ATOM 664 C C . THR A 1 85 ? 4.253 -16.028 -2.576 1.00 86.94 85 THR A C 1
ATOM 666 O O . THR A 1 85 ? 3.924 -15.646 -1.455 1.00 86.94 85 THR A O 1
ATOM 669 N N . TRP A 1 86 ? 3.426 -16.690 -3.394 1.00 93.19 86 TRP A N 1
ATOM 670 C CA . TRP A 1 86 ? 2.072 -17.090 -3.030 1.00 93.19 86 TRP A CA 1
ATOM 671 C C . TRP A 1 86 ? 2.055 -18.077 -1.860 1.00 93.19 86 TRP A C 1
ATOM 673 O O . TRP A 1 86 ? 2.965 -18.885 -1.683 1.00 93.19 86 TRP A O 1
ATOM 683 N N . ILE A 1 87 ? 1.019 -17.969 -1.029 1.00 92.81 87 ILE A N 1
ATOM 684 C CA . ILE A 1 87 ? 0.822 -18.819 0.142 1.00 92.81 87 ILE A CA 1
ATOM 685 C C . ILE A 1 87 ? -0.614 -19.302 0.114 1.00 92.81 87 ILE A C 1
ATOM 687 O O . ILE A 1 87 ? -1.544 -18.506 0.269 1.00 92.81 87 ILE A O 1
ATOM 691 N N . ASP A 1 88 ? -0.775 -20.606 -0.062 1.00 94.19 88 ASP A N 1
ATOM 692 C CA . ASP A 1 88 ? -2.067 -21.263 0.039 1.00 94.19 88 ASP A CA 1
ATOM 693 C C . ASP A 1 88 ? -2.516 -21.380 1.491 1.00 94.19 88 ASP A C 1
ATOM 695 O O . ASP A 1 88 ? -1.716 -21.409 2.434 1.00 94.19 88 ASP A O 1
ATOM 699 N N . ARG A 1 89 ? -3.832 -21.459 1.672 1.00 94.06 89 ARG A N 1
ATOM 700 C CA . ARG A 1 89 ? -4.418 -21.825 2.955 1.00 94.06 89 ARG A CA 1
ATOM 701 C C . ARG A 1 89 ? -4.000 -23.257 3.288 1.00 94.06 89 ARG A C 1
ATOM 703 O O . ARG A 1 89 ? -4.227 -24.159 2.488 1.00 94.06 89 ARG A O 1
ATOM 710 N N . ASP A 1 90 ? -3.415 -23.458 4.463 1.00 93.56 90 ASP A N 1
ATOM 711 C CA . ASP A 1 90 ? -3.026 -24.787 4.925 1.00 93.56 90 ASP A CA 1
ATOM 712 C C . ASP A 1 90 ? -4.265 -25.512 5.485 1.00 93.56 90 ASP A C 1
ATOM 714 O O . ASP A 1 90 ? -4.826 -25.063 6.491 1.00 93.56 90 ASP A O 1
ATOM 718 N N . PRO A 1 91 ? -4.731 -26.610 4.860 1.00 90.62 91 PRO A N 1
ATOM 719 C CA . PRO A 1 91 ? -5.896 -27.351 5.337 1.00 90.62 91 PRO A CA 1
ATOM 720 C C . PRO A 1 91 ? -5.631 -28.108 6.647 1.00 90.62 91 PRO A C 1
ATOM 722 O O . PRO A 1 91 ? -6.583 -28.537 7.296 1.00 90.62 91 PRO A O 1
ATOM 725 N N . LEU A 1 92 ? -4.362 -28.294 7.027 1.00 91.62 92 LEU A N 1
ATOM 726 C CA . LEU A 1 92 ? -3.951 -28.959 8.263 1.00 91.62 92 LEU A CA 1
ATOM 727 C C . LEU A 1 92 ? -3.701 -27.971 9.406 1.00 91.62 92 LEU A C 1
ATOM 729 O O . LEU A 1 92 ? -3.571 -28.397 10.557 1.00 91.62 92 LEU A O 1
ATOM 733 N N . ALA A 1 93 ? -3.639 -26.667 9.118 1.00 88.56 93 ALA A N 1
ATOM 734 C CA . ALA A 1 93 ? -3.494 -25.661 10.156 1.00 88.56 93 ALA A CA 1
ATOM 735 C C . ALA A 1 93 ? -4.709 -25.690 11.105 1.00 88.56 93 ALA A C 1
ATOM 737 O O . ALA A 1 93 ? -5.850 -25.851 10.654 1.00 88.56 93 ALA A O 1
ATOM 738 N N . PRO A 1 94 ? -4.501 -25.509 12.425 1.00 87.44 94 PRO A N 1
ATOM 739 C CA . PRO A 1 94 ? -5.601 -25.398 13.370 1.00 87.44 94 PRO A CA 1
ATOM 740 C C . PRO A 1 94 ? -6.586 -24.305 12.954 1.00 87.44 94 PRO A C 1
ATOM 742 O O . PRO A 1 94 ? -6.195 -23.256 12.436 1.00 87.44 94 PRO A O 1
ATOM 745 N N . ARG A 1 95 ? -7.878 -24.526 13.223 1.00 88.62 95 ARG A N 1
ATOM 746 C CA . ARG A 1 95 ? -8.900 -23.515 12.949 1.00 88.62 95 ARG A CA 1
ATOM 747 C C . ARG A 1 95 ? -8.550 -22.221 13.699 1.00 88.62 95 ARG A C 1
ATOM 749 O O . ARG A 1 95 ? -8.299 -22.293 14.904 1.00 88.62 95 ARG A O 1
ATOM 756 N N . PRO A 1 96 ? -8.569 -21.056 13.029 1.00 89.56 96 PRO A N 1
ATOM 757 C CA . PRO A 1 96 ? -8.311 -19.790 13.692 1.00 89.56 96 PRO A CA 1
ATOM 758 C C . PRO A 1 96 ? -9.207 -19.574 14.909 1.00 89.56 96 PRO A C 1
ATOM 760 O O . PRO A 1 96 ? -10.427 -19.726 14.832 1.00 89.56 96 PRO A O 1
ATOM 763 N N . ALA A 1 97 ? -8.588 -19.208 16.029 1.00 87.94 97 ALA A N 1
ATOM 764 C CA . ALA A 1 97 ? -9.283 -18.919 17.280 1.00 87.94 97 ALA A CA 1
ATOM 765 C C . ALA A 1 97 ? -9.838 -17.486 17.318 1.00 87.94 97 ALA A C 1
ATOM 767 O O . ALA A 1 97 ? -10.692 -17.172 18.143 1.00 87.94 97 ALA A O 1
ATOM 768 N N . ARG A 1 98 ? -9.344 -16.609 16.435 1.00 88.75 98 ARG A N 1
ATOM 769 C CA . ARG A 1 98 ? -9.748 -15.204 16.333 1.00 88.75 98 ARG A CA 1
ATOM 770 C C . ARG A 1 98 ? -10.222 -14.892 14.926 1.00 88.75 98 ARG A C 1
ATOM 772 O O . ARG A 1 98 ? -9.693 -15.443 13.965 1.00 88.75 98 ARG A O 1
ATOM 779 N N . SER A 1 99 ? -11.182 -13.981 14.815 1.00 92.50 99 SER A N 1
ATOM 780 C CA . SER A 1 99 ? -11.656 -13.465 13.535 1.00 92.50 99 SER A CA 1
ATOM 781 C C . SER A 1 99 ? -11.601 -11.945 13.542 1.00 92.50 99 SER A C 1
ATOM 783 O O . SER A 1 99 ? -12.102 -11.303 14.463 1.00 92.50 99 SER A O 1
ATOM 785 N N . LEU A 1 100 ? -10.956 -11.390 12.524 1.00 94.62 100 LEU A N 1
ATOM 786 C CA . LEU A 1 100 ? -10.821 -9.966 12.274 1.00 94.62 100 LEU A CA 1
ATOM 787 C C . LEU A 1 100 ? -11.536 -9.635 10.969 1.00 94.62 100 LEU A C 1
ATOM 789 O O . LEU A 1 100 ? -11.453 -10.390 10.000 1.00 94.62 100 LEU A O 1
ATOM 793 N N . ARG A 1 101 ? -12.209 -8.487 10.933 1.00 96.12 101 ARG A N 1
ATOM 794 C CA . ARG A 1 101 ? -12.948 -8.028 9.758 1.00 96.12 101 ARG A CA 1
ATOM 795 C C . ARG A 1 101 ? -12.638 -6.564 9.480 1.00 96.12 101 ARG A C 1
ATOM 797 O O . ARG A 1 101 ? -12.731 -5.742 10.393 1.00 96.12 101 ARG A O 1
ATOM 804 N N . ILE A 1 102 ? -12.285 -6.242 8.238 1.00 97.50 102 ILE A N 1
ATOM 805 C CA . ILE A 1 102 ? -11.996 -4.870 7.799 1.00 97.50 102 ILE A CA 1
ATOM 806 C C . ILE A 1 102 ? -12.759 -4.512 6.532 1.00 97.50 102 ILE A C 1
ATOM 808 O O . ILE A 1 102 ? -13.048 -5.375 5.703 1.00 97.50 102 ILE A O 1
ATOM 812 N N . ALA A 1 103 ? -13.018 -3.220 6.371 1.00 98.12 103 ALA A N 1
ATOM 813 C CA . ALA A 1 103 ? -13.485 -2.657 5.116 1.00 98.12 103 ALA A CA 1
ATOM 814 C C . ALA A 1 103 ? -12.289 -2.349 4.204 1.00 98.12 103 ALA A C 1
ATOM 816 O O . ALA A 1 103 ? -11.290 -1.786 4.650 1.00 98.12 103 ALA A O 1
ATOM 817 N N . ARG A 1 104 ? -12.390 -2.674 2.917 1.00 97.69 104 ARG A N 1
ATOM 818 C CA . ARG A 1 104 ? -11.503 -2.195 1.852 1.00 97.69 104 ARG A CA 1
ATOM 819 C C . ARG A 1 104 ? -12.307 -1.214 1.009 1.00 97.69 104 ARG A C 1
ATOM 821 O O . ARG A 1 104 ? -13.214 -1.633 0.294 1.00 97.69 104 ARG A O 1
ATOM 828 N N . LEU A 1 105 ? -12.016 0.078 1.141 1.00 97.62 105 LEU A N 1
ATOM 829 C CA . LEU A 1 105 ? -12.856 1.122 0.561 1.00 97.62 105 LEU A CA 1
ATOM 830 C C . LEU A 1 105 ? -12.671 1.206 -0.952 1.00 97.62 105 LEU A C 1
ATOM 832 O O . LEU A 1 105 ? -11.564 1.425 -1.437 1.00 97.62 105 LEU A O 1
ATOM 836 N N . GLN A 1 106 ? -13.772 1.054 -1.680 1.00 96.56 106 GLN A N 1
ATOM 837 C CA . GLN A 1 106 ? -13.855 1.282 -3.114 1.00 96.56 106 GLN A CA 1
ATOM 838 C C . GLN A 1 106 ? -14.056 2.772 -3.396 1.00 96.56 106 GLN A C 1
ATOM 840 O O . GLN A 1 106 ? -14.852 3.440 -2.738 1.00 96.56 106 GLN A O 1
ATOM 845 N N . HIS A 1 107 ? -13.349 3.279 -4.400 1.00 94.69 107 HIS A N 1
ATOM 846 C CA . HIS A 1 107 ? -13.486 4.640 -4.920 1.00 94.69 107 HIS A CA 1
ATOM 847 C C . HIS A 1 107 ? -13.115 4.666 -6.409 1.00 94.69 107 HIS A C 1
ATOM 849 O O . HIS A 1 107 ? -12.641 3.673 -6.959 1.00 94.69 107 HIS A O 1
ATOM 855 N N . GLN A 1 108 ? -13.307 5.810 -7.072 1.00 89.56 108 GLN A N 1
ATOM 856 C CA . GLN A 1 108 ? -13.052 5.993 -8.514 1.00 89.56 108 GLN A CA 1
ATOM 857 C C . GLN A 1 108 ? -11.566 5.882 -8.919 1.00 89.56 108 GLN A C 1
ATOM 859 O O . GLN A 1 108 ? -11.226 5.919 -10.102 1.00 89.56 108 GLN A O 1
ATOM 864 N N . GLY A 1 109 ? -10.673 5.786 -7.935 1.00 92.69 109 GLY A N 1
ATOM 865 C CA . GLY A 1 109 ? -9.235 5.649 -8.124 1.00 92.69 109 GLY A CA 1
ATOM 866 C C . GLY A 1 109 ? -8.777 4.194 -8.189 1.00 92.69 109 GLY A C 1
ATOM 867 O O . GLY A 1 109 ? -9.569 3.265 -8.358 1.00 92.69 109 GLY A O 1
ATOM 868 N N . ASN A 1 110 ? -7.469 3.984 -8.057 1.00 95.62 110 ASN A N 1
ATOM 869 C CA . ASN A 1 110 ? -6.900 2.640 -8.060 1.00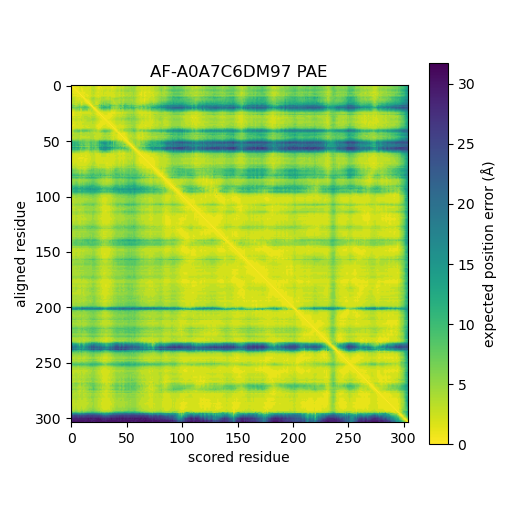 95.62 110 ASN A CA 1
ATOM 870 C C . ASN A 1 110 ? -6.945 2.049 -6.646 1.00 95.62 110 ASN A C 1
ATOM 872 O O . ASN A 1 110 ? -5.921 1.961 -5.976 1.00 95.62 110 ASN A O 1
ATOM 876 N N . TRP A 1 111 ? -8.150 1.696 -6.195 1.00 95.81 111 TRP A N 1
ATOM 877 C CA . TRP A 1 111 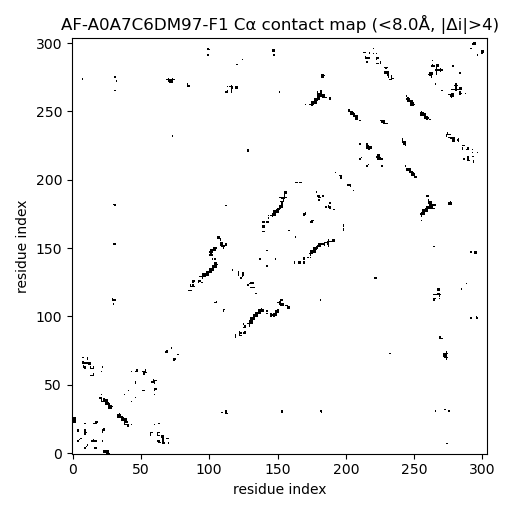? -8.420 1.240 -4.826 1.00 95.81 111 TRP A CA 1
ATOM 878 C C . TRP A 1 111 ? -7.917 -0.188 -4.537 1.00 95.81 111 TRP A C 1
ATOM 880 O O . TRP A 1 111 ? -7.730 -0.572 -3.376 1.00 95.81 111 TRP A O 1
ATOM 890 N N . ASP A 1 112 ? -7.675 -0.983 -5.589 1.00 95.56 112 ASP A N 1
ATOM 891 C CA . ASP A 1 112 ? -7.147 -2.347 -5.486 1.00 95.56 112 ASP A CA 1
ATOM 892 C C . ASP A 1 112 ? -6.059 -2.655 -6.526 1.00 95.56 112 ASP A C 1
ATOM 894 O O . ASP A 1 112 ? -6.250 -3.470 -7.431 1.00 95.56 112 ASP A O 1
ATOM 898 N N . PRO A 1 113 ? -4.886 -2.010 -6.411 1.00 95.62 113 PRO A N 1
ATOM 899 C CA . PRO A 1 113 ? -3.802 -2.224 -7.360 1.00 95.62 113 PRO A CA 1
ATOM 900 C C . PRO A 1 113 ? -3.229 -3.647 -7.298 1.00 95.62 113 PRO A C 1
ATOM 902 O O . PRO A 1 113 ? -2.710 -4.168 -8.286 1.00 95.62 113 PRO A O 1
ATOM 905 N N . GLU A 1 114 ? -3.286 -4.268 -6.121 1.00 94.94 114 GLU A N 1
ATOM 906 C CA . GLU A 1 114 ? -2.652 -5.547 -5.802 1.00 94.94 114 GLU A CA 1
ATOM 907 C C . GLU A 1 114 ? -3.633 -6.458 -5.021 1.00 94.94 114 GLU A C 1
ATOM 909 O O . GLU A 1 114 ? -3.424 -6.738 -3.834 1.00 94.94 114 GLU A O 1
ATOM 914 N N . PRO A 1 115 ? -4.707 -6.955 -5.673 1.00 90.50 115 PRO A N 1
ATOM 915 C CA . PRO A 1 115 ? -5.800 -7.712 -5.034 1.00 90.50 115 PRO A CA 1
ATOM 916 C C . PRO A 1 115 ? -5.325 -8.930 -4.236 1.00 90.50 115 PRO A C 1
ATOM 918 O O . PRO A 1 115 ? -5.821 -9.237 -3.150 1.00 90.50 115 PRO A O 1
ATOM 921 N N . ALA A 1 116 ? -4.312 -9.624 -4.757 1.00 94.19 116 ALA A N 1
ATOM 922 C CA . ALA A 1 116 ? -3.766 -10.833 -4.152 1.00 94.19 116 ALA A CA 1
ATOM 923 C C . ALA A 1 116 ? -3.084 -10.579 -2.793 1.00 94.19 116 ALA A C 1
ATOM 925 O O . ALA A 1 116 ? -2.902 -11.522 -2.023 1.00 94.19 116 ALA A O 1
ATOM 926 N N . GLY A 1 117 ? -2.712 -9.332 -2.477 1.00 96.12 117 GLY A N 1
ATOM 927 C CA . GLY A 1 117 ? -1.981 -8.990 -1.255 1.00 96.12 117 GLY A CA 1
ATOM 928 C C . GLY A 1 117 ? -2.778 -9.291 0.012 1.00 96.12 117 GLY A C 1
ATOM 929 O O . GLY A 1 117 ? -2.264 -9.926 0.933 1.00 96.12 117 GLY A O 1
ATOM 930 N N . TRP A 1 118 ? -4.057 -8.914 0.039 1.00 97.06 118 TRP A N 1
ATOM 931 C CA . TRP A 1 118 ? -4.927 -9.163 1.192 1.00 97.06 118 TRP A CA 1
ATOM 932 C C . TRP A 1 118 ? -5.306 -10.630 1.341 1.00 97.06 118 TRP A C 1
ATOM 934 O O . TRP A 1 118 ? -5.334 -11.135 2.461 1.00 97.06 118 TRP A O 1
ATOM 944 N N . VAL A 1 119 ? -5.524 -11.335 0.227 1.00 96.81 119 VAL A N 1
ATOM 945 C CA . VAL A 1 119 ? -5.781 -12.784 0.246 1.00 96.81 119 VAL A CA 1
ATOM 946 C C . VAL A 1 119 ? -4.569 -13.524 0.810 1.00 96.81 119 VAL A C 1
ATOM 948 O O . VAL A 1 119 ? -4.692 -14.355 1.708 1.00 96.81 119 VAL A O 1
ATOM 951 N N . ARG A 1 120 ? -3.371 -13.162 0.344 1.00 97.00 120 ARG A N 1
ATOM 952 C CA . ARG A 1 120 ? -2.119 -13.723 0.844 1.00 97.00 120 ARG A CA 1
ATOM 953 C C . ARG A 1 120 ? -1.905 -13.418 2.327 1.00 97.00 120 ARG A C 1
ATOM 955 O O . ARG A 1 120 ? -1.490 -14.309 3.067 1.00 97.00 120 ARG A O 1
ATOM 962 N N . LEU A 1 121 ? -2.192 -12.191 2.772 1.00 97.19 121 LEU A N 1
ATOM 963 C CA . LEU A 1 121 ? -2.136 -11.832 4.190 1.00 97.19 121 LEU A CA 1
ATOM 964 C C . LEU A 1 121 ? -3.115 -12.680 5.012 1.00 97.19 121 LEU A C 1
ATOM 966 O O . LEU A 1 121 ? -2.716 -13.227 6.035 1.00 97.19 121 LEU A O 1
ATOM 970 N N . ALA A 1 122 ? -4.360 -12.847 4.561 1.00 96.94 122 ALA A N 1
ATOM 971 C CA . ALA A 1 122 ? -5.347 -13.671 5.254 1.00 96.94 122 ALA A CA 1
ATOM 972 C C . ALA A 1 122 ? -4.883 -15.131 5.399 1.00 96.94 122 ALA A C 1
ATOM 974 O O . ALA A 1 122 ? -4.950 -15.691 6.494 1.00 96.94 122 ALA A O 1
ATOM 975 N N . ASN A 1 123 ? -4.316 -15.718 4.339 1.00 96.56 123 ASN A N 1
ATOM 976 C CA . ASN A 1 123 ? -3.746 -17.068 4.392 1.00 96.56 123 ASN A CA 1
ATOM 977 C C . ASN A 1 123 ? -2.567 -17.153 5.371 1.00 96.56 123 ASN A C 1
ATOM 979 O O . ASN A 1 123 ? -2.498 -18.073 6.182 1.00 96.56 123 ASN A O 1
ATOM 983 N N . LEU A 1 124 ? -1.663 -16.171 5.349 1.00 95.38 124 LEU A N 1
ATOM 984 C CA . LEU A 1 124 ? -0.539 -16.085 6.285 1.00 95.38 124 LEU A CA 1
ATOM 985 C C . LEU A 1 124 ? -0.990 -16.038 7.745 1.00 95.38 124 LEU A C 1
ATOM 987 O O . LEU A 1 124 ? -0.472 -16.789 8.574 1.00 95.38 124 LEU A O 1
ATOM 991 N N . LEU A 1 125 ? -1.940 -15.154 8.052 1.00 95.31 125 LEU A N 1
ATOM 992 C CA . LEU A 1 125 ? -2.452 -14.960 9.404 1.00 95.31 125 LEU A CA 1
ATOM 993 C C . LEU A 1 125 ? -3.177 -16.200 9.919 1.00 95.31 125 LEU A C 1
ATOM 995 O O . LEU A 1 125 ? -3.011 -16.573 11.082 1.00 95.31 125 LEU A O 1
ATOM 999 N N . ALA A 1 126 ? -3.918 -16.884 9.057 1.00 95.50 126 ALA A N 1
ATOM 1000 C CA . ALA A 1 126 ? -4.572 -18.116 9.445 1.00 95.50 126 ALA A CA 1
ATOM 1001 C C . ALA A 1 126 ? -3.574 -19.245 9.694 1.00 95.50 126 ALA A C 1
ATOM 1003 O O . ALA A 1 126 ? -3.617 -19.872 10.750 1.00 95.50 126 ALA A O 1
ATOM 1004 N N . ASN A 1 127 ? -2.638 -19.452 8.764 1.00 94.75 127 ASN A N 1
ATOM 1005 C CA . ASN A 1 127 ? -1.676 -20.548 8.838 1.00 94.75 127 ASN A CA 1
ATOM 1006 C C . ASN A 1 127 ? -0.700 -20.388 10.015 1.00 94.75 127 ASN A C 1
ATOM 1008 O O . ASN A 1 127 ? -0.268 -21.382 10.591 1.00 94.75 127 ASN A O 1
ATOM 1012 N N . ARG A 1 128 ? -0.306 -19.150 10.357 1.00 91.75 128 ARG A N 1
ATOM 1013 C CA . ARG A 1 128 ? 0.788 -18.895 11.316 1.00 91.75 128 ARG A CA 1
ATOM 1014 C C . ARG A 1 128 ? 0.362 -18.236 12.618 1.00 91.75 128 ARG A C 1
ATOM 1016 O O . ARG A 1 128 ? 1.068 -18.374 13.612 1.00 91.75 128 ARG A O 1
ATOM 1023 N N . ASN A 1 129 ? -0.743 -17.496 12.621 1.00 91.75 129 ASN A N 1
ATOM 1024 C CA . ASN A 1 129 ? -1.151 -16.675 13.763 1.00 91.75 129 ASN A CA 1
ATOM 1025 C C . ASN A 1 129 ? -2.510 -17.091 14.352 1.00 91.75 129 ASN A C 1
ATOM 1027 O O . ASN A 1 129 ? -2.927 -16.516 15.359 1.00 91.75 129 ASN A O 1
ATOM 1031 N N . GLY A 1 130 ? -3.197 -18.075 13.753 1.00 91.88 130 GLY A N 1
ATOM 1032 C CA . GLY A 1 130 ? -4.517 -18.521 14.204 1.00 91.88 130 GLY A CA 1
ATOM 1033 C C . GLY A 1 130 ? -5.580 -17.422 14.107 1.00 91.88 130 GLY A C 1
ATOM 1034 O O . GLY A 1 130 ? -6.481 -17.366 14.948 1.00 91.88 130 GLY A O 1
ATOM 1035 N N . ILE A 1 131 ? -5.454 -16.533 13.115 1.00 93.50 131 ILE A N 1
ATOM 1036 C CA . ILE A 1 131 ? -6.358 -15.402 12.872 1.00 93.50 131 ILE A CA 1
ATOM 1037 C C . ILE A 1 131 ? -7.041 -15.580 11.514 1.00 93.50 131 ILE A C 1
ATOM 1039 O O . ILE A 1 131 ? -6.375 -15.654 10.486 1.00 93.50 131 ILE A O 1
ATOM 1043 N N . GLU A 1 132 ? -8.369 -15.591 11.506 1.00 95.50 132 GLU A N 1
ATOM 1044 C CA . GLU A 1 132 ? -9.173 -15.480 10.294 1.00 95.50 132 GLU A CA 1
ATOM 1045 C C . GLU A 1 132 ? -9.325 -14.000 9.947 1.00 95.50 132 GLU A C 1
ATOM 1047 O O . GLU A 1 132 ? -9.886 -13.246 10.739 1.00 95.50 132 GLU A O 1
ATOM 1052 N N . LEU A 1 133 ? -8.835 -13.573 8.785 1.00 96.50 133 LEU A N 1
ATOM 1053 C CA . LEU A 1 133 ? -8.993 -12.198 8.316 1.00 96.50 133 LEU A CA 1
ATOM 1054 C C . LEU A 1 133 ? -9.994 -12.156 7.163 1.00 96.50 133 LEU A C 1
ATOM 1056 O O . LEU A 1 133 ? -9.721 -12.673 6.083 1.00 96.50 133 LEU A O 1
ATOM 1060 N N . GLN A 1 134 ? -11.116 -11.478 7.382 1.00 96.94 134 GLN A N 1
ATOM 1061 C CA . GLN A 1 134 ? -12.075 -11.140 6.340 1.00 96.94 134 GLN A CA 1
ATOM 1062 C C . GLN A 1 134 ? -11.867 -9.689 5.890 1.00 96.94 134 GLN A C 1
ATOM 1064 O O . GLN A 1 134 ? -11.887 -8.758 6.697 1.00 96.94 134 GLN A O 1
ATOM 1069 N N . VAL A 1 135 ? -11.681 -9.502 4.586 1.00 97.56 135 VAL A N 1
ATOM 1070 C CA . VAL A 1 135 ? -11.525 -8.189 3.953 1.00 97.56 135 VAL A CA 1
ATOM 1071 C C . VAL A 1 135 ? -12.709 -7.986 3.025 1.00 97.56 135 VAL A C 1
ATOM 1073 O O . VAL A 1 135 ? -12.829 -8.701 2.033 1.00 97.56 135 VAL A O 1
ATOM 1076 N N . ASP A 1 136 ? -13.586 -7.041 3.349 1.00 97.56 136 ASP A N 1
ATOM 1077 C CA . ASP A 1 136 ? -14.778 -6.768 2.547 1.00 97.56 136 ASP A CA 1
ATOM 1078 C C . ASP A 1 136 ? -14.544 -5.557 1.641 1.00 97.56 136 ASP A C 1
ATOM 1080 O O . ASP A 1 136 ? -14.374 -4.447 2.152 1.00 97.56 136 ASP A O 1
ATOM 1084 N N . PRO A 1 137 ? -14.562 -5.719 0.309 1.00 97.69 137 PRO A N 1
ATOM 1085 C CA . PRO A 1 137 ? -14.635 -4.592 -0.608 1.00 97.69 137 PRO A CA 1
ATOM 1086 C C . PRO A 1 137 ? -15.990 -3.899 -0.447 1.00 97.69 137 PRO A C 1
ATOM 1088 O O . PRO A 1 137 ? -17.028 -4.516 -0.683 1.00 97.69 137 PRO A O 1
ATOM 1091 N N . VAL A 1 138 ? -15.987 -2.637 -0.027 1.00 97.00 138 VAL A N 1
ATOM 1092 C CA . VAL A 1 138 ? -17.207 -1.877 0.279 1.00 97.00 138 VAL A CA 1
ATOM 1093 C C . VAL A 1 138 ? -17.082 -0.432 -0.181 1.00 97.00 138 VAL A C 1
ATOM 1095 O O . VAL A 1 138 ? -15.973 0.098 -0.236 1.00 97.00 138 VAL A O 1
ATOM 1098 N N . PHE A 1 139 ? -18.199 0.230 -0.475 1.00 94.81 139 PHE A N 1
ATOM 1099 C CA . PHE A 1 139 ? -18.191 1.685 -0.573 1.00 94.81 139 PHE A CA 1
ATOM 1100 C C . PHE A 1 139 ? -18.190 2.291 0.841 1.00 94.81 139 PHE A C 1
ATOM 1102 O O . PHE A 1 139 ? -18.322 1.603 1.858 1.00 94.81 139 PHE A O 1
ATOM 1109 N N . VAL A 1 140 ? -17.995 3.606 0.924 1.00 89.75 140 VAL A N 1
ATOM 1110 C CA . VAL A 1 140 ? -17.943 4.326 2.204 1.00 89.75 140 VAL A CA 1
ATOM 1111 C C . VAL A 1 140 ? -19.176 4.090 3.105 1.00 89.75 140 VAL A C 1
ATOM 1113 O O . VAL A 1 140 ? -18.975 3.903 4.307 1.00 89.75 140 VAL A O 1
ATOM 1116 N N . PRO A 1 141 ? -20.435 4.069 2.605 1.00 87.38 141 PRO A N 1
ATOM 1117 C CA . PRO A 1 141 ? -21.605 3.831 3.452 1.00 87.38 141 PRO A CA 1
ATOM 1118 C C . PRO A 1 141 ? -21.548 2.513 4.233 1.00 87.38 141 PRO A C 1
ATOM 1120 O O . PRO A 1 141 ? -21.927 2.471 5.403 1.00 87.38 141 PRO A O 1
ATOM 1123 N N . GLU A 1 142 ? -21.098 1.433 3.594 1.00 91.50 142 GLU A N 1
ATOM 1124 C CA . GLU A 1 142 ? -21.132 0.095 4.180 1.00 91.50 142 GLU A CA 1
ATOM 1125 C C . GLU A 1 142 ? -19.951 -0.159 5.130 1.00 91.50 142 GLU A C 1
ATOM 1127 O O . GLU A 1 142 ? -19.958 -1.148 5.860 1.00 91.50 142 GLU A O 1
ATOM 1132 N N . ALA A 1 143 ? -18.974 0.753 5.191 1.00 90.75 143 ALA A N 1
ATOM 1133 C CA . ALA A 1 143 ? -17.840 0.671 6.109 1.00 90.75 143 ALA A CA 1
ATOM 1134 C C . ALA A 1 143 ? -18.216 0.915 7.581 1.00 90.75 143 ALA A C 1
ATOM 1136 O O . ALA A 1 143 ? -17.447 0.573 8.476 1.00 90.75 143 ALA A O 1
ATOM 1137 N N . ALA A 1 144 ? -19.397 1.481 7.858 1.00 90.06 144 ALA A N 1
ATOM 1138 C CA . ALA A 1 144 ? -19.851 1.836 9.208 1.00 90.06 144 ALA A CA 1
ATOM 1139 C C . ALA A 1 144 ? -19.931 0.650 10.190 1.00 90.06 144 ALA A C 1
ATOM 1141 O O . ALA A 1 144 ? -19.898 0.853 11.402 1.00 90.06 144 ALA A O 1
ATOM 1142 N N . VAL A 1 145 ? -20.027 -0.588 9.690 1.00 92.00 145 VAL A N 1
ATOM 1143 C CA . VAL A 1 145 ? -20.050 -1.802 10.527 1.00 92.00 145 VAL A CA 1
ATOM 1144 C C . VAL A 1 145 ? -18.649 -2.324 10.871 1.00 92.00 145 VAL A C 1
ATOM 1146 O O . VAL A 1 145 ? -18.516 -3.295 11.620 1.00 92.00 145 VAL A O 1
ATOM 1149 N N . HIS A 1 146 ? -17.598 -1.696 10.342 1.00 95.62 146 HIS A N 1
ATOM 1150 C CA . HIS A 1 146 ? -16.206 -2.073 10.554 1.00 95.62 146 HIS A CA 1
ATOM 1151 C C . HIS A 1 146 ? -15.519 -1.087 11.497 1.00 95.62 146 HIS A C 1
ATOM 1153 O O . HIS A 1 146 ? -15.783 0.108 11.497 1.00 95.62 146 HIS A O 1
ATOM 1159 N N . ARG A 1 147 ? -14.581 -1.580 12.309 1.00 95.88 147 ARG A N 1
ATOM 1160 C CA . ARG A 1 147 ? -13.772 -0.712 13.187 1.00 95.88 147 ARG A CA 1
ATOM 1161 C C . ARG A 1 147 ? -12.565 -0.104 12.474 1.00 95.88 147 ARG A C 1
ATOM 1163 O O . ARG A 1 147 ? -11.999 0.865 12.988 1.00 95.88 147 ARG A O 1
ATOM 1170 N N . LEU A 1 148 ? -12.148 -0.706 11.360 1.00 97.75 148 LEU A N 1
ATOM 1171 C CA . LEU A 1 148 ? -11.010 -0.306 10.541 1.00 97.75 148 LEU A CA 1
ATOM 1172 C C . LEU A 1 148 ? -11.382 -0.407 9.059 1.00 97.75 148 LEU A C 1
ATOM 1174 O O . LEU A 1 148 ? -11.920 -1.427 8.619 1.00 97.75 148 LEU A O 1
ATOM 1178 N N . ALA A 1 149 ? -11.032 0.629 8.303 1.00 98.25 149 ALA A N 1
ATOM 1179 C CA . ALA A 1 149 ? -11.230 0.698 6.866 1.00 98.25 149 ALA A CA 1
ATOM 1180 C C . ALA A 1 149 ? -9.906 1.057 6.186 1.00 98.25 149 ALA A C 1
ATOM 1182 O O . ALA A 1 149 ? -9.218 1.985 6.605 1.00 98.25 149 ALA A O 1
ATOM 1183 N N . HIS A 1 150 ? -9.535 0.299 5.161 1.00 98.44 150 HIS A N 1
ATOM 1184 C CA . HIS A 1 150 ? -8.315 0.488 4.393 1.00 98.44 150 HIS A CA 1
ATOM 1185 C C . HIS A 1 150 ? -8.588 1.307 3.129 1.00 98.44 150 HIS A C 1
ATOM 1187 O O . HIS A 1 150 ? -9.487 0.962 2.357 1.00 98.44 150 HIS A O 1
ATOM 1193 N N . ILE A 1 151 ? -7.784 2.345 2.907 1.00 98.19 151 ILE A N 1
ATOM 1194 C CA . ILE A 1 151 ? -7.766 3.183 1.705 1.00 98.19 151 ILE A CA 1
ATOM 1195 C C . ILE A 1 151 ? -6.374 3.080 1.093 1.00 98.19 151 ILE A C 1
ATOM 1197 O O . ILE A 1 151 ? -5.375 3.215 1.792 1.00 98.19 151 ILE A O 1
ATOM 1201 N N . THR A 1 152 ? -6.304 2.891 -0.217 1.00 98.06 152 THR A N 1
ATOM 1202 C CA . THR A 1 152 ? -5.038 2.933 -0.944 1.00 98.06 152 THR A CA 1
ATOM 1203 C C . THR A 1 152 ? -5.251 3.536 -2.313 1.00 98.06 152 THR A C 1
ATOM 1205 O O . THR A 1 152 ? -6.330 3.404 -2.884 1.00 98.06 152 THR A O 1
ATOM 1208 N N . ASP A 1 153 ? -4.229 4.186 -2.849 1.00 97.56 153 ASP A N 1
ATOM 1209 C CA . ASP A 1 153 ? -4.208 4.576 -4.251 1.00 97.56 153 ASP A CA 1
ATOM 1210 C C . ASP A 1 153 ? -2.760 4.689 -4.737 1.00 97.56 153 ASP A C 1
ATOM 1212 O O . ASP A 1 153 ? -1.806 4.826 -3.972 1.00 97.56 153 ASP A O 1
ATOM 1216 N N . THR A 1 154 ? -2.616 4.637 -6.050 1.00 96.44 154 THR A N 1
ATOM 1217 C CA . THR A 1 154 ? -1.388 4.897 -6.805 1.00 96.44 154 THR A CA 1
ATOM 1218 C C . THR A 1 154 ? -1.270 6.349 -7.263 1.00 96.44 154 THR A C 1
ATOM 1220 O O . THR A 1 154 ? -0.220 6.755 -7.754 1.00 96.44 154 THR A O 1
ATOM 1223 N N . ARG A 1 155 ? -2.345 7.132 -7.138 1.00 95.62 155 ARG A N 1
ATOM 1224 C CA . ARG A 1 155 ? -2.444 8.551 -7.506 1.00 95.62 155 ARG A CA 1
ATOM 1225 C C . ARG A 1 155 ? -3.223 9.313 -6.434 1.00 95.62 155 ARG A C 1
ATOM 1227 O O . ARG A 1 155 ? -3.638 8.738 -5.434 1.00 95.62 155 ARG A O 1
ATOM 1234 N N . SER A 1 156 ? -3.419 10.614 -6.627 1.00 96.19 156 SER A N 1
ATOM 1235 C CA . SER A 1 156 ? -4.189 11.428 -5.685 1.00 96.19 156 SER A CA 1
ATOM 1236 C C . SER A 1 156 ? -5.616 10.907 -5.502 1.00 96.19 156 SER A C 1
ATOM 1238 O O . SER A 1 156 ? -6.329 10.690 -6.483 1.00 96.19 156 SER A O 1
ATOM 1240 N N . LEU A 1 157 ? -6.030 10.769 -4.242 1.00 95.00 157 LEU A N 1
ATOM 1241 C CA . LEU A 1 157 ? -7.376 10.360 -3.863 1.00 95.00 157 LEU A CA 1
ATOM 1242 C C . LEU A 1 157 ? -8.411 11.374 -4.351 1.00 95.00 157 LEU A C 1
ATOM 1244 O O . LEU A 1 157 ? -8.222 12.584 -4.238 1.00 95.00 157 LEU A O 1
ATOM 1248 N N . GLN A 1 158 ? -9.518 10.857 -4.872 1.00 90.62 158 GLN A N 1
ATOM 1249 C CA . GLN A 1 158 ? -10.647 11.642 -5.357 1.00 90.62 158 GLN A CA 1
ATOM 1250 C C . GLN A 1 158 ? -11.912 11.100 -4.695 1.00 90.62 158 GLN A C 1
ATOM 1252 O O . GLN A 1 158 ? -12.364 10.005 -5.030 1.00 90.62 158 GLN A O 1
ATOM 1257 N N . PHE A 1 159 ? -12.454 11.864 -3.751 1.00 92.69 159 PHE A N 1
ATOM 1258 C CA . PHE A 1 159 ? -13.749 11.606 -3.126 1.00 92.69 159 PHE A CA 1
ATOM 1259 C C . PHE A 1 159 ? -14.671 12.777 -3.436 1.00 92.69 159 PHE A C 1
ATOM 1261 O O . PHE A 1 159 ? -14.247 13.932 -3.355 1.00 92.69 159 PHE A O 1
ATOM 1268 N N . ASP A 1 160 ? -15.916 12.485 -3.800 1.00 93.19 160 ASP A N 1
ATOM 1269 C CA . ASP A 1 160 ? -16.928 13.525 -3.940 1.00 93.19 160 ASP A CA 1
ATOM 1270 C C . ASP A 1 160 ? -17.446 13.983 -2.564 1.00 93.19 160 ASP A C 1
ATOM 1272 O O . ASP A 1 160 ? -17.120 13.412 -1.521 1.00 93.19 160 ASP A O 1
ATOM 1276 N N . GLU A 1 161 ? -18.250 15.044 -2.541 1.00 94.50 161 GLU A N 1
ATOM 1277 C CA . GLU A 1 161 ? -18.776 15.596 -1.288 1.00 94.50 161 GLU A CA 1
ATOM 1278 C C . GLU A 1 161 ? -19.689 14.612 -0.531 1.00 94.50 161 GLU A C 1
ATOM 1280 O O . GLU A 1 161 ? -19.778 14.676 0.697 1.00 94.50 161 GLU A O 1
ATOM 1285 N N . SER A 1 162 ? -20.340 13.669 -1.227 1.00 93.12 162 SER A N 1
ATOM 1286 C CA . SER A 1 162 ? -21.157 12.635 -0.581 1.00 93.12 162 SER A CA 1
ATOM 1287 C C . SER A 1 162 ? -20.277 11.627 0.151 1.00 93.12 162 SER A C 1
ATOM 1289 O O . SER A 1 162 ? -20.515 11.339 1.327 1.00 93.12 162 SER A O 1
ATOM 1291 N N . ASP A 1 163 ? -19.233 11.136 -0.511 1.00 93.69 163 ASP A N 1
ATOM 1292 C CA . ASP A 1 163 ? -18.272 10.211 0.076 1.00 93.69 163 ASP A CA 1
ATOM 1293 C C . ASP A 1 163 ? -17.504 10.860 1.226 1.00 93.69 163 ASP A C 1
ATOM 1295 O O . ASP A 1 163 ? -17.336 10.238 2.274 1.00 93.69 163 ASP A O 1
ATOM 1299 N N . LYS A 1 164 ? -17.114 12.134 1.096 1.00 95.75 164 LYS A N 1
ATOM 1300 C CA . LYS A 1 164 ? -16.499 12.899 2.191 1.00 95.75 164 LYS A CA 1
ATOM 1301 C C . LYS A 1 164 ? -17.416 12.977 3.411 1.00 95.75 164 LYS A C 1
ATOM 1303 O O . LYS A 1 164 ? -16.987 12.673 4.525 1.00 95.75 164 LYS A O 1
ATOM 1308 N N . ALA A 1 165 ? -18.691 13.324 3.221 1.00 95.12 165 ALA A N 1
ATOM 1309 C CA . ALA A 1 165 ? -19.655 13.379 4.320 1.00 95.12 165 ALA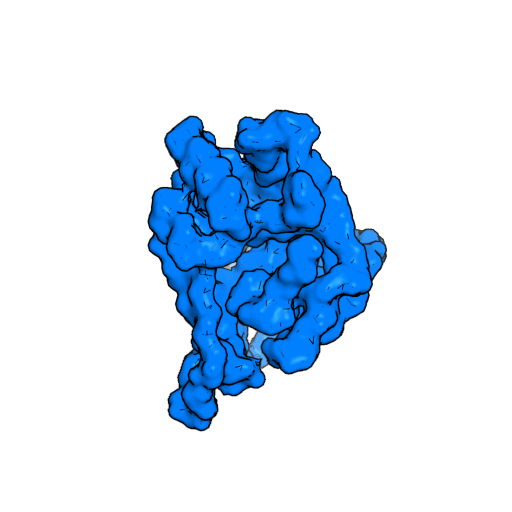 A CA 1
ATOM 1310 C C . ALA A 1 165 ? -19.809 12.017 5.023 1.00 95.12 165 ALA A C 1
ATOM 1312 O O . ALA A 1 165 ? -19.900 11.956 6.250 1.00 95.12 165 ALA A O 1
ATOM 1313 N N . ARG A 1 166 ? -19.781 10.914 4.267 1.00 94.81 166 ARG A N 1
ATOM 1314 C CA . ARG A 1 166 ? -19.866 9.551 4.813 1.00 94.81 166 ARG A CA 1
ATOM 1315 C C . ARG A 1 166 ? -18.571 9.100 5.489 1.00 94.81 166 ARG A C 1
ATOM 1317 O O . ARG A 1 166 ? -18.639 8.464 6.536 1.00 94.81 166 ARG A O 1
ATOM 1324 N N . LEU A 1 167 ? -17.405 9.467 4.956 1.00 96.44 167 LEU A N 1
ATOM 1325 C CA . LEU A 1 167 ? -16.107 9.217 5.594 1.00 96.44 167 LEU A CA 1
ATOM 1326 C C . LEU A 1 167 ? -16.045 9.914 6.951 1.00 96.44 167 LEU A C 1
ATOM 1328 O O . LEU A 1 167 ? -15.626 9.313 7.938 1.00 96.44 167 LEU A O 1
ATOM 1332 N N . ARG A 1 168 ? -16.530 11.158 7.013 1.00 96.00 168 ARG A N 1
ATOM 1333 C CA . ARG A 1 168 ? -16.675 11.892 8.268 1.00 96.00 168 ARG A CA 1
ATOM 1334 C C . ARG A 1 168 ? -17.598 11.160 9.243 1.00 96.00 168 ARG A C 1
ATOM 1336 O O . ARG A 1 168 ? -17.209 10.956 10.384 1.00 96.00 168 ARG A O 1
ATOM 1343 N N . GLN A 1 169 ? -18.773 10.704 8.805 1.00 95.62 169 GLN A N 1
ATOM 1344 C CA . GLN A 1 169 ? -19.682 9.924 9.661 1.00 95.62 169 GLN A CA 1
ATOM 1345 C C . GLN A 1 169 ? -19.042 8.627 10.176 1.00 95.62 169 GLN A C 1
ATOM 1347 O O . GLN A 1 169 ? -19.197 8.296 11.348 1.00 95.62 169 GLN A O 1
ATOM 1352 N N . TYR A 1 170 ? -18.299 7.912 9.328 1.00 96.44 170 TYR A N 1
ATOM 1353 C CA . TYR A 1 170 ? -17.561 6.709 9.714 1.00 96.44 170 TYR A CA 1
ATOM 1354 C C . TYR A 1 170 ? -16.521 7.008 10.803 1.00 96.44 170 TYR A C 1
ATOM 1356 O O . TYR A 1 170 ? -16.465 6.315 11.821 1.00 96.44 170 TYR A O 1
ATOM 1364 N N . ILE A 1 171 ? -15.725 8.067 10.620 1.00 96.06 171 ILE A N 1
ATOM 1365 C CA . ILE A 1 171 ? -14.723 8.490 11.602 1.00 96.06 171 ILE A CA 1
ATOM 1366 C C . ILE A 1 171 ? -15.403 8.953 12.895 1.00 96.06 171 ILE A C 1
ATOM 1368 O O . ILE A 1 171 ? -14.988 8.525 13.972 1.00 96.06 171 ILE A O 1
ATOM 1372 N N . ASP A 1 172 ? -16.446 9.784 12.818 1.00 94.38 172 ASP A N 1
ATOM 1373 C CA . ASP A 1 172 ? -17.204 10.290 13.973 1.00 94.38 172 ASP A CA 1
ATOM 1374 C C . ASP A 1 172 ? -17.878 9.148 14.755 1.00 94.38 172 ASP A C 1
ATOM 1376 O O . ASP A 1 172 ? -17.894 9.174 15.983 1.00 94.38 172 ASP A O 1
ATOM 1380 N N . GLY A 1 173 ? -18.326 8.094 14.064 1.00 93.19 173 GLY A N 1
ATOM 1381 C CA . GLY A 1 173 ? -18.831 6.844 14.648 1.00 93.19 173 GLY A CA 1
ATOM 1382 C C . GLY A 1 173 ? -17.761 5.970 15.315 1.00 93.19 173 GLY A C 1
ATOM 1383 O O . GLY A 1 173 ? -18.044 4.853 15.743 1.00 93.19 173 GLY A O 1
ATOM 1384 N N . GLY A 1 174 ? -16.525 6.461 15.405 1.00 92.88 174 GLY A N 1
ATOM 1385 C CA . GLY A 1 174 ? -15.413 5.792 16.063 1.00 92.88 174 GLY A CA 1
ATOM 1386 C C . GLY A 1 174 ? -14.528 4.992 15.118 1.00 92.88 174 GLY A C 1
ATOM 1387 O O . GLY A 1 174 ? -13.540 4.441 15.593 1.00 92.88 174 GLY A O 1
ATOM 1388 N N . GLY A 1 175 ? -14.827 4.935 13.817 1.00 95.56 175 GLY A N 1
ATOM 1389 C CA . GLY A 1 175 ? -14.014 4.266 12.805 1.00 95.56 175 GLY A CA 1
ATOM 1390 C C . GLY A 1 175 ? -12.589 4.821 12.717 1.00 95.56 175 GLY 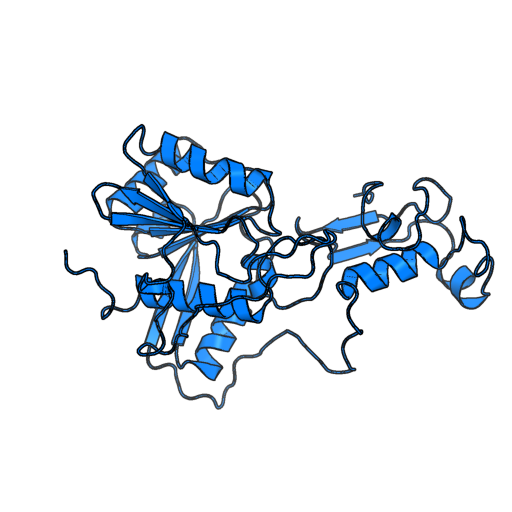A C 1
ATOM 1391 O O . GLY A 1 175 ? -12.324 5.976 13.061 1.00 95.56 175 GLY A O 1
ATOM 1392 N N . VAL A 1 176 ? -11.663 3.971 12.269 1.00 97.62 176 VAL A N 1
ATOM 1393 C CA . VAL A 1 176 ? -10.268 4.341 11.981 1.00 97.62 176 VAL A CA 1
ATOM 1394 C C . VAL A 1 176 ? -9.956 4.015 10.528 1.00 97.62 176 VAL A C 1
ATOM 1396 O O . VAL A 1 176 ? -10.412 2.994 10.005 1.00 97.62 176 VAL A O 1
ATOM 1399 N N . LEU A 1 177 ? -9.193 4.884 9.875 1.00 98.44 177 LEU A N 1
ATOM 1400 C CA . LEU A 1 177 ? -8.674 4.659 8.530 1.00 98.44 177 LEU A CA 1
ATOM 1401 C C . LEU A 1 177 ? -7.241 4.117 8.592 1.00 98.44 177 LEU A C 1
ATOM 1403 O O . LEU A 1 177 ? -6.421 4.613 9.357 1.00 98.44 177 LEU A O 1
ATOM 1407 N N . LEU A 1 178 ? -6.919 3.123 7.772 1.00 98.69 178 LEU A N 1
ATOM 1408 C CA . LEU A 1 178 ? -5.544 2.789 7.411 1.00 98.69 178 LEU A CA 1
ATOM 1409 C C . LEU A 1 178 ? -5.330 3.243 5.973 1.00 98.69 178 LEU A C 1
ATOM 1411 O O . LEU A 1 178 ? -5.988 2.729 5.074 1.00 98.69 178 LEU A O 1
ATOM 1415 N N . PHE A 1 179 ? -4.426 4.191 5.770 1.00 98.69 179 PHE A N 1
ATOM 1416 C CA . PHE A 1 179 ? -4.038 4.649 4.446 1.00 98.69 179 PHE A CA 1
ATOM 1417 C C . PHE A 1 179 ? -2.628 4.175 4.101 1.00 98.69 179 PHE A C 1
ATOM 1419 O O . PHE A 1 179 ? -1.712 4.357 4.908 1.00 98.69 179 PHE A O 1
ATOM 1426 N N . ASP A 1 180 ? -2.442 3.641 2.894 1.00 97.88 180 ASP A N 1
ATOM 1427 C CA . ASP A 1 180 ? -1.122 3.475 2.291 1.00 97.88 180 ASP A CA 1
ATOM 1428 C C . ASP A 1 180 ? -1.059 4.071 0.879 1.00 97.88 180 ASP A C 1
ATOM 1430 O O . ASP A 1 180 ? -1.988 3.941 0.083 1.00 97.88 180 ASP A O 1
ATOM 1434 N N . ALA A 1 181 ? 0.049 4.736 0.557 1.00 97.69 181 ALA A N 1
ATOM 1435 C CA . ALA A 1 181 ? 0.332 5.148 -0.812 1.00 97.69 181 ALA A CA 1
ATOM 1436 C C . ALA A 1 181 ? 0.952 3.966 -1.567 1.00 97.69 181 ALA A C 1
ATOM 1438 O O . ALA A 1 181 ? 2.138 3.665 -1.408 1.00 97.69 181 ALA A O 1
ATOM 1439 N N . ALA A 1 182 ? 0.159 3.293 -2.400 1.00 96.88 182 ALA A N 1
ATOM 1440 C CA . ALA A 1 182 ? 0.605 2.110 -3.122 1.00 96.88 182 ALA A CA 1
ATOM 1441 C C . ALA A 1 182 ? 1.781 2.443 -4.053 1.00 96.88 182 ALA A C 1
ATOM 1443 O O . ALA A 1 182 ? 1.783 3.448 -4.771 1.00 96.88 182 ALA A O 1
ATOM 1444 N N . GLY A 1 183 ? 2.816 1.606 -4.009 1.00 93.50 183 GLY A N 1
ATOM 1445 C CA . GLY A 1 183 ? 4.096 1.843 -4.684 1.00 93.50 183 GLY A CA 1
ATOM 1446 C C . GLY A 1 183 ? 4.916 3.023 -4.139 1.00 93.50 183 GLY A C 1
ATOM 1447 O O . GLY A 1 183 ? 5.963 3.329 -4.707 1.00 93.50 183 GLY A O 1
ATOM 1448 N N . GLY A 1 184 ? 4.467 3.667 -3.055 1.00 93.62 184 GLY A N 1
ATOM 1449 C CA . GLY A 1 184 ? 5.060 4.875 -2.484 1.00 93.62 184 GLY A CA 1
ATOM 1450 C C . GLY A 1 184 ? 4.779 6.127 -3.303 1.00 93.62 184 GLY A C 1
ATOM 1451 O O . GLY A 1 184 ? 5.625 7.017 -3.382 1.00 93.62 184 GLY A O 1
ATOM 1452 N N . SER A 1 185 ? 3.614 6.173 -3.958 1.00 95.19 185 SER A N 1
ATOM 1453 C CA . SER A 1 185 ? 3.200 7.291 -4.807 1.00 95.19 185 SER A CA 1
ATOM 1454 C C . SER A 1 185 ? 3.219 8.627 -4.045 1.00 95.19 185 SER A C 1
ATOM 1456 O O . SER A 1 185 ? 2.420 8.814 -3.119 1.00 95.19 185 SER A O 1
ATOM 1458 N N . PRO A 1 186 ? 4.061 9.602 -4.453 1.00 94.69 186 PRO A N 1
ATOM 1459 C CA . PRO A 1 186 ? 4.079 10.926 -3.832 1.00 94.69 186 PRO A CA 1
ATOM 1460 C C . PRO A 1 186 ? 2.742 11.660 -3.979 1.00 94.69 186 PRO A C 1
ATOM 1462 O O . PRO A 1 186 ? 2.327 12.381 -3.077 1.00 94.69 186 PRO A O 1
ATOM 1465 N N . GLU A 1 187 ? 2.049 11.446 -5.099 1.00 96.00 187 GLU A N 1
ATOM 1466 C CA . GLU A 1 187 ? 0.749 12.051 -5.410 1.00 96.00 187 GLU A CA 1
ATOM 1467 C C . GLU A 1 187 ? -0.359 11.520 -4.495 1.00 96.00 187 GLU A C 1
ATOM 1469 O O . GLU A 1 187 ? -1.208 12.292 -4.042 1.00 96.00 187 GLU A O 1
ATOM 1474 N N . ALA A 1 188 ? -0.346 10.213 -4.206 1.00 97.12 188 ALA A N 1
ATOM 1475 C CA . ALA A 1 188 ? -1.274 9.600 -3.262 1.00 97.12 188 ALA A CA 1
ATOM 1476 C C . ALA A 1 188 ? -0.969 10.072 -1.834 1.00 97.12 188 ALA A C 1
ATOM 1478 O O . ALA A 1 188 ? -1.858 10.596 -1.157 1.00 97.12 188 ALA A O 1
ATOM 1479 N N . ALA A 1 189 ? 0.296 9.979 -1.407 1.00 96.88 189 ALA A N 1
ATOM 1480 C CA . ALA A 1 189 ? 0.743 10.393 -0.077 1.00 96.88 189 ALA A CA 1
ATOM 1481 C C . ALA A 1 189 ? 0.419 11.867 0.223 1.00 96.88 189 ALA A C 1
ATOM 1483 O O . ALA A 1 189 ? -0.050 12.188 1.315 1.00 96.88 189 ALA A O 1
ATOM 1484 N N . ALA A 1 190 ? 0.604 12.757 -0.757 1.00 96.50 190 ALA A N 1
ATOM 1485 C CA . ALA A 1 190 ? 0.299 14.179 -0.621 1.00 96.50 190 ALA A CA 1
ATOM 1486 C C . ALA A 1 190 ? -1.208 14.497 -0.610 1.00 96.50 190 ALA A C 1
ATOM 1488 O O . ALA A 1 190 ? -1.575 15.603 -0.227 1.00 96.50 190 ALA A O 1
ATOM 1489 N N . SER A 1 191 ? -2.080 13.564 -1.012 1.00 96.69 191 SER A N 1
ATOM 1490 C CA . SER A 1 191 ? -3.530 13.804 -1.125 1.00 96.69 191 SER A CA 1
ATOM 1491 C C . SER A 1 191 ? -4.341 13.427 0.119 1.00 96.69 191 SER A C 1
ATOM 1493 O O . SER A 1 191 ? -5.395 14.013 0.362 1.00 96.69 191 SER A O 1
ATOM 1495 N N . PHE A 1 192 ? -3.858 12.491 0.945 1.00 96.94 192 PHE A N 1
ATOM 1496 C CA . PHE A 1 192 ? -4.637 11.985 2.082 1.00 96.94 192 PHE A CA 1
ATOM 1497 C C . PHE A 1 192 ? -4.740 12.982 3.244 1.00 96.94 192 PHE A C 1
ATOM 1499 O O . PHE A 1 192 ? -5.786 13.142 3.867 1.00 96.94 192 PHE A O 1
ATOM 1506 N N . GLU A 1 193 ? -3.654 13.689 3.538 1.00 95.06 193 GLU A N 1
ATOM 1507 C CA . GLU A 1 193 ? -3.632 14.692 4.602 1.00 95.06 193 GLU A CA 1
ATOM 1508 C C . GLU A 1 193 ? -4.537 15.909 4.298 1.00 95.06 193 GLU A C 1
ATOM 1510 O O . GLU A 1 193 ? -5.301 16.304 5.182 1.00 95.06 193 GLU A O 1
ATOM 1515 N N . PRO A 1 194 ? -4.544 16.473 3.072 1.00 95.25 194 PRO A N 1
ATOM 1516 C CA . PRO A 1 194 ? -5.563 17.435 2.651 1.00 95.25 194 PRO A CA 1
ATOM 1517 C C . PRO A 1 194 ? -6.994 16.914 2.798 1.00 95.25 194 PRO A C 1
ATOM 1519 O O . PRO A 1 194 ? -7.816 17.623 3.370 1.00 95.25 194 PRO A O 1
ATOM 1522 N N . LEU A 1 195 ? -7.276 15.666 2.395 1.00 96.12 195 LEU A N 1
ATOM 1523 C CA . LEU A 1 195 ? -8.595 15.052 2.583 1.00 96.12 195 LEU A CA 1
ATOM 1524 C C . LEU A 1 195 ? -9.022 15.095 4.058 1.00 96.12 195 LEU A C 1
ATOM 1526 O O . LEU A 1 195 ? -10.114 15.563 4.364 1.00 96.12 195 LEU A O 1
ATOM 1530 N N . LEU A 1 196 ? -8.157 14.685 4.992 1.00 96.31 196 LEU A N 1
ATOM 1531 C CA . LEU A 1 196 ? -8.475 14.743 6.425 1.00 96.31 196 LEU A CA 1
ATOM 1532 C C . LEU A 1 196 ? -8.760 16.174 6.915 1.00 96.31 196 LEU A C 1
ATOM 1534 O O . LEU A 1 196 ? -9.647 16.368 7.747 1.00 96.31 196 LEU A O 1
ATOM 1538 N N . ARG A 1 197 ? -8.036 17.175 6.398 1.00 94.56 197 ARG A N 1
ATOM 1539 C CA . ARG A 1 197 ? -8.262 18.591 6.739 1.00 94.56 197 ARG A CA 1
ATOM 1540 C C . ARG A 1 197 ? -9.542 19.159 6.138 1.00 94.56 197 ARG A C 1
ATOM 1542 O O . ARG A 1 197 ? -10.137 20.037 6.754 1.00 94.56 197 ARG A O 1
ATOM 1549 N N . GLU A 1 198 ? -9.976 18.670 4.982 1.00 94.75 198 GLU A N 1
ATOM 1550 C CA . GLU A 1 198 ? -11.281 19.014 4.410 1.00 94.75 198 GLU A CA 1
ATOM 1551 C C . GLU A 1 198 ? -12.426 18.431 5.248 1.00 94.75 198 GLU A C 1
ATOM 1553 O O . GLU A 1 198 ? -13.407 19.124 5.514 1.00 94.75 198 GLU A O 1
ATOM 1558 N N . LEU A 1 199 ? -12.282 17.189 5.730 1.00 95.44 199 LEU A N 1
ATOM 1559 C CA . LEU A 1 199 ? -13.273 16.566 6.616 1.00 95.44 199 LEU A CA 1
ATOM 1560 C C . LEU A 1 199 ? -13.373 17.285 7.972 1.00 95.44 199 LEU A C 1
ATOM 1562 O O . LEU A 1 199 ? -14.472 17.434 8.517 1.00 95.44 199 LEU A O 1
ATOM 1566 N N . TYR A 1 200 ? -12.231 17.737 8.502 1.00 94.75 200 TYR A N 1
ATOM 1567 C CA . TYR A 1 200 ? -12.105 18.349 9.826 1.00 94.75 200 TYR A CA 1
ATOM 1568 C C . TYR A 1 200 ? -11.144 19.554 9.822 1.00 94.75 200 TYR A C 1
ATOM 1570 O O . TYR A 1 200 ? -9.987 19.440 10.252 1.00 94.75 200 TYR A O 1
ATOM 1578 N N . PRO A 1 201 ? -11.611 20.739 9.399 1.00 88.81 201 PRO A N 1
ATOM 1579 C CA . PRO A 1 201 ? -10.790 21.944 9.404 1.00 88.81 201 PRO A CA 1
ATOM 1580 C C . PRO A 1 201 ? -10.298 22.279 10.820 1.00 88.81 201 PRO A C 1
ATOM 1582 O O . PRO A 1 201 ? -11.103 22.391 11.737 1.00 88.81 201 PRO A O 1
ATOM 1585 N N . TYR A 1 202 ? -8.984 22.449 11.002 1.00 80.75 202 TYR A N 1
ATOM 1586 C CA . TYR A 1 202 ? -8.333 22.878 12.259 1.00 80.75 202 TYR A CA 1
ATOM 1587 C C . TYR A 1 202 ? -8.421 21.920 13.468 1.00 80.75 202 TYR A C 1
ATOM 1589 O O . TYR A 1 202 ? -7.982 22.290 14.554 1.00 80.75 202 TYR A O 1
ATOM 1597 N N . HIS A 1 203 ? -8.915 20.688 13.296 1.00 85.81 203 HIS A N 1
ATOM 1598 C CA . HIS A 1 203 ? 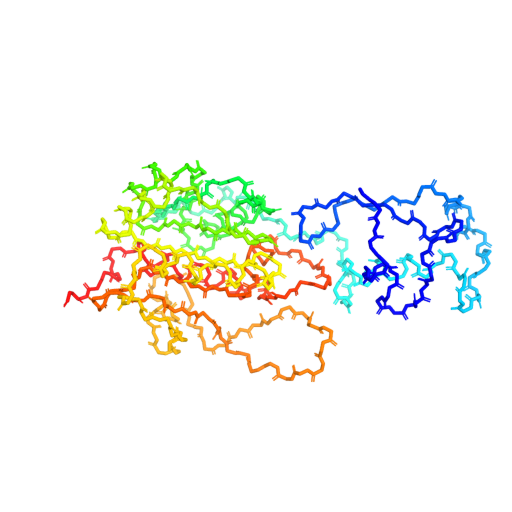-9.108 19.723 14.397 1.00 85.81 203 HIS A CA 1
ATOM 1599 C C . HIS A 1 203 ? -8.327 18.409 14.241 1.00 85.81 203 HIS A C 1
ATOM 1601 O O . HIS A 1 203 ? -8.605 17.445 14.951 1.00 85.81 203 HIS A O 1
ATOM 1607 N N . VAL A 1 204 ? -7.372 18.347 13.309 1.00 94.94 204 VAL A N 1
ATOM 1608 C CA . VAL A 1 204 ? -6.571 17.141 13.057 1.00 94.94 204 VAL A CA 1
ATOM 1609 C C . VAL A 1 204 ? -5.095 17.451 13.234 1.00 94.94 204 VAL A C 1
ATOM 1611 O O . VAL A 1 204 ? -4.533 18.279 12.513 1.00 94.94 204 VAL A O 1
ATOM 1614 N N . THR A 1 205 ? -4.466 16.731 14.155 1.00 95.56 205 THR A N 1
ATOM 1615 C CA . THR A 1 205 ? -3.014 16.705 14.337 1.00 95.56 205 THR A CA 1
ATOM 1616 C C . THR A 1 205 ? -2.469 15.471 13.635 1.00 95.56 205 THR A C 1
ATOM 1618 O O . THR A 1 205 ? -2.977 14.377 13.861 1.00 95.56 205 THR A O 1
ATOM 1621 N N . ILE A 1 206 ? -1.464 15.631 12.770 1.00 96.38 206 ILE A N 1
ATOM 1622 C CA . ILE A 1 206 ? -0.841 14.508 12.057 1.00 96.38 206 ILE A CA 1
ATOM 1623 C C . ILE A 1 206 ? 0.650 14.479 12.356 1.00 96.38 206 ILE A C 1
ATOM 1625 O O . ILE A 1 206 ? 1.405 15.317 11.861 1.00 96.38 206 ILE A O 1
ATOM 1629 N N . GLU A 1 207 ? 1.077 13.472 13.103 1.00 97.06 207 GLU A N 1
ATOM 1630 C CA . GLU A 1 207 ? 2.434 13.364 13.640 1.00 97.06 207 GLU A CA 1
ATOM 1631 C C . GLU A 1 207 ? 3.028 11.979 13.355 1.00 97.06 207 GLU A C 1
ATOM 1633 O O . GLU A 1 207 ? 2.281 11.023 13.119 1.00 97.06 207 GLU A O 1
ATOM 1638 N N . PRO A 1 208 ? 4.366 11.838 13.331 1.00 97.50 208 PRO A N 1
ATOM 1639 C CA . PRO A 1 208 ? 5.004 10.525 13.337 1.00 97.50 208 PRO A CA 1
ATOM 1640 C C . PRO A 1 208 ? 4.491 9.684 14.509 1.00 97.50 208 PRO A C 1
ATOM 1642 O O . PRO A 1 208 ? 4.393 10.183 15.626 1.00 97.50 208 PRO A O 1
ATOM 1645 N N . LEU A 1 209 ? 4.178 8.413 14.260 1.00 97.06 209 LEU A N 1
ATOM 1646 C CA . LEU A 1 209 ? 3.755 7.490 15.304 1.00 97.06 209 LEU A CA 1
ATOM 1647 C C . LEU A 1 209 ? 4.978 7.118 16.163 1.00 97.06 209 LEU A C 1
ATOM 1649 O O . LEU A 1 209 ? 5.915 6.524 15.619 1.00 97.06 209 LEU A O 1
ATOM 1653 N N . PRO A 1 210 ? 4.994 7.445 17.469 1.00 96.50 210 PRO A N 1
ATOM 1654 C CA . PRO A 1 210 ? 6.128 7.153 18.344 1.00 96.50 210 PRO A CA 1
ATOM 1655 C C . PRO A 1 210 ? 6.459 5.656 18.401 1.00 96.50 210 PRO A C 1
ATOM 1657 O O . PRO A 1 210 ? 5.561 4.818 18.325 1.00 96.50 210 PRO A O 1
ATOM 1660 N N . LEU A 1 211 ? 7.743 5.302 18.535 1.00 96.19 211 LEU A N 1
ATOM 1661 C CA . LEU A 1 211 ? 8.184 3.896 18.540 1.00 96.19 211 LEU A CA 1
ATOM 1662 C C . LEU A 1 211 ? 7.729 3.108 19.775 1.00 96.19 211 LEU A C 1
ATOM 1664 O O . LEU A 1 211 ? 7.682 1.888 19.710 1.00 96.19 211 LEU A O 1
ATOM 1668 N N . ASP A 1 212 ? 7.382 3.789 20.866 1.00 95.44 212 ASP A N 1
ATOM 1669 C CA . ASP A 1 212 ? 6.796 3.213 22.081 1.00 95.44 212 ASP A CA 1
ATOM 1670 C C . ASP A 1 212 ? 5.268 3.040 21.992 1.00 95.44 212 ASP A C 1
ATOM 1672 O O . ASP A 1 212 ? 4.637 2.526 22.918 1.00 95.44 212 ASP A O 1
ATOM 1676 N N . HIS A 1 213 ? 4.646 3.439 20.876 1.00 95.62 213 HIS A N 1
ATOM 1677 C CA . HIS A 1 213 ? 3.210 3.283 20.685 1.00 95.62 213 HIS A CA 1
ATOM 1678 C C . HIS A 1 213 ? 2.804 1.792 20.650 1.00 95.62 213 HIS A C 1
ATOM 1680 O O . HIS A 1 213 ? 3.451 1.001 19.957 1.00 95.62 213 HIS A O 1
ATOM 1686 N N . PRO A 1 214 ? 1.675 1.387 21.276 1.00 95.00 214 PRO A N 1
ATOM 1687 C CA . PRO A 1 214 ? 1.254 -0.018 21.358 1.00 95.00 214 PRO A CA 1
ATOM 1688 C C . PRO A 1 214 ? 1.137 -0.765 20.022 1.00 95.00 214 PRO A C 1
ATOM 1690 O O . PRO A 1 214 ? 1.355 -1.971 19.985 1.00 95.00 214 PRO A O 1
ATOM 1693 N N . ILE A 1 215 ? 0.852 -0.070 18.911 1.00 96.19 215 ILE A N 1
ATOM 1694 C CA . ILE A 1 215 ? 0.869 -0.660 17.552 1.00 96.19 215 ILE A CA 1
ATOM 1695 C C . ILE A 1 215 ? 2.191 -1.390 17.276 1.00 96.19 215 ILE A C 1
ATOM 1697 O O . ILE A 1 215 ? 2.191 -2.414 16.602 1.00 96.19 215 ILE A O 1
ATOM 1701 N N . TYR A 1 216 ? 3.320 -0.920 17.795 1.00 97.56 216 TYR A N 1
ATOM 1702 C CA . TYR A 1 216 ? 4.609 -1.573 17.587 1.00 97.56 216 TYR A CA 1
ATOM 1703 C C . TYR A 1 216 ? 4.914 -2.680 18.604 1.00 97.56 216 TYR A C 1
ATOM 1705 O O . TYR A 1 216 ? 5.967 -3.292 18.496 1.00 97.56 216 TYR A O 1
ATOM 1713 N N . HIS A 1 217 ? 4.010 -2.993 19.539 1.00 96.12 217 HIS A N 1
ATOM 1714 C CA . HIS A 1 217 ? 4.238 -3.923 20.654 1.00 96.12 217 HIS A CA 1
ATOM 1715 C C . HIS A 1 217 ? 3.100 -4.946 20.811 1.00 96.12 217 HIS A C 1
ATOM 1717 O O . HIS A 1 217 ? 2.485 -5.082 21.869 1.00 96.12 217 HIS A O 1
ATOM 1723 N N . MET A 1 218 ? 2.790 -5.682 19.738 1.00 94.25 218 MET A N 1
ATOM 1724 C CA . MET A 1 218 ? 1.602 -6.552 19.664 1.00 94.25 218 MET A CA 1
ATOM 1725 C C . MET A 1 218 ? 1.906 -8.040 19.881 1.00 94.25 218 MET A C 1
ATOM 1727 O O . MET A 1 218 ? 1.073 -8.902 19.581 1.00 94.25 218 MET A O 1
ATOM 1731 N N . LYS A 1 219 ? 3.094 -8.380 20.394 1.00 92.75 219 LYS A N 1
ATOM 1732 C CA . LYS A 1 219 ? 3.550 -9.770 20.549 1.00 92.75 219 LYS A CA 1
ATOM 1733 C C . LYS A 1 219 ? 2.614 -10.632 21.404 1.00 92.75 219 LYS A C 1
ATOM 1735 O O . LYS A 1 219 ? 2.374 -11.789 21.063 1.00 92.75 219 LYS A O 1
ATOM 1740 N N . SER A 1 220 ? 2.033 -10.070 22.466 1.00 89.56 220 SER A N 1
ATOM 1741 C CA . SER A 1 220 ? 1.066 -10.758 23.342 1.00 89.56 220 SER A CA 1
ATOM 1742 C C . SER A 1 220 ? -0.217 -11.179 22.618 1.00 89.56 220 SER A C 1
ATOM 1744 O O . SER A 1 220 ? -0.846 -12.163 22.998 1.00 89.56 220 SER A O 1
ATOM 1746 N N . LEU A 1 221 ? -0.571 -10.479 21.539 1.00 88.12 221 LEU A N 1
ATOM 1747 C CA . LEU A 1 221 ? -1.738 -10.748 20.703 1.00 88.12 221 LEU A CA 1
ATOM 1748 C C . LEU A 1 221 ? -1.352 -11.456 19.394 1.00 88.12 221 LEU A C 1
ATOM 1750 O O . LEU A 1 221 ? -2.110 -11.441 18.426 1.00 88.12 221 LEU A O 1
ATOM 1754 N N . GLY A 1 222 ? -0.188 -12.109 19.330 1.00 88.19 222 GLY A N 1
ATOM 1755 C CA . GLY A 1 222 ? 0.269 -12.841 18.143 1.00 88.19 222 GLY A CA 1
ATOM 1756 C C . GLY A 1 222 ? 0.769 -11.949 17.001 1.00 88.19 222 GLY A C 1
ATOM 1757 O O . GLY A 1 222 ? 0.872 -12.422 15.868 1.00 88.19 222 GLY A O 1
ATOM 1758 N N . GLY A 1 223 ? 1.048 -10.677 17.291 1.00 92.81 223 GLY A N 1
ATOM 1759 C CA . GLY A 1 223 ? 1.800 -9.764 16.437 1.00 92.81 223 GLY A CA 1
ATOM 1760 C C . GLY A 1 223 ? 3.307 -9.863 16.685 1.00 92.81 223 GLY A C 1
ATOM 1761 O O . GLY A 1 223 ? 3.820 -10.906 17.090 1.00 92.81 223 GLY A O 1
ATOM 1762 N N . GLU A 1 224 ? 4.016 -8.764 16.448 1.00 94.88 224 GLU A N 1
ATOM 1763 C CA . GLU A 1 224 ? 5.456 -8.623 16.706 1.00 94.88 224 GLU A CA 1
ATOM 1764 C C . GLU A 1 224 ? 5.754 -7.368 17.533 1.00 94.88 224 GLU A C 1
ATOM 1766 O O . GLU A 1 224 ? 4.937 -6.446 17.587 1.00 94.88 224 GLU A O 1
ATOM 1771 N N . ASP A 1 225 ? 6.939 -7.340 18.144 1.00 96.88 225 ASP A N 1
ATOM 1772 C CA . ASP A 1 225 ? 7.549 -6.101 18.625 1.00 96.88 225 ASP A CA 1
ATOM 1773 C C . ASP A 1 225 ? 8.403 -5.529 17.481 1.00 96.88 225 ASP A C 1
ATOM 1775 O O . ASP A 1 225 ? 9.266 -6.233 16.952 1.00 96.88 225 ASP A O 1
ATOM 1779 N N . ILE A 1 226 ? 8.125 -4.297 17.051 1.00 97.31 226 ILE A N 1
ATOM 1780 C CA . ILE A 1 226 ? 8.686 -3.684 15.839 1.00 97.31 226 ILE A CA 1
ATOM 1781 C C . ILE A 1 226 ? 9.420 -2.394 16.210 1.00 97.31 226 ILE A C 1
ATOM 1783 O O . ILE A 1 226 ? 8.855 -1.307 16.189 1.00 97.31 226 ILE A O 1
ATOM 1787 N N . ASP A 1 227 ? 10.713 -2.505 16.490 1.00 95.06 227 ASP A N 1
ATOM 1788 C CA . ASP A 1 227 ? 11.623 -1.363 16.642 1.00 95.06 227 ASP A CA 1
ATOM 1789 C C . ASP A 1 227 ? 12.340 -1.016 15.324 1.00 95.06 227 ASP A C 1
ATOM 1791 O O . ASP A 1 227 ? 12.791 0.113 15.113 1.00 95.06 227 ASP A O 1
ATOM 1795 N N . ARG A 1 228 ? 12.436 -1.994 14.414 1.00 96.00 228 ARG A N 1
ATOM 1796 C CA . ARG A 1 228 ? 13.112 -1.873 13.124 1.00 96.00 228 ARG A CA 1
ATOM 1797 C C . ARG A 1 228 ? 12.319 -2.498 11.990 1.00 96.00 228 ARG A C 1
ATOM 1799 O O . ARG A 1 228 ? 11.627 -3.500 12.139 1.00 96.00 228 ARG A O 1
ATOM 1806 N N . VAL A 1 229 ? 12.502 -1.934 10.805 1.00 96.06 229 VAL A N 1
ATOM 1807 C CA . VAL A 1 229 ? 11.890 -2.393 9.556 1.00 96.06 229 VAL A CA 1
ATOM 1808 C C . VAL A 1 229 ? 12.933 -2.498 8.455 1.00 96.06 229 VAL A C 1
ATOM 1810 O O . VAL A 1 229 ? 13.994 -1.875 8.497 1.00 96.06 229 VAL A O 1
ATOM 1813 N N . ARG A 1 230 ? 12.617 -3.286 7.433 1.00 93.75 230 ARG A N 1
ATOM 1814 C CA . ARG A 1 230 ? 13.351 -3.310 6.173 1.00 93.75 230 ARG A CA 1
ATOM 1815 C C . ARG A 1 230 ? 12.523 -2.593 5.121 1.00 93.75 230 ARG A C 1
ATOM 1817 O O . ARG A 1 230 ? 11.342 -2.888 4.949 1.00 93.75 230 ARG A O 1
ATOM 1824 N N . TYR A 1 231 ? 13.164 -1.687 4.402 1.00 91.88 231 TYR A N 1
ATOM 1825 C CA . TYR A 1 231 ? 12.603 -1.069 3.208 1.00 91.88 231 TYR A CA 1
ATOM 1826 C C . TYR A 1 231 ? 12.996 -1.877 1.968 1.00 91.88 231 TYR A C 1
ATOM 1828 O O . TYR A 1 231 ? 13.989 -2.611 1.984 1.00 91.88 231 TYR A O 1
ATOM 1836 N N . ARG A 1 232 ? 12.203 -1.757 0.901 1.00 89.06 232 ARG A N 1
ATOM 1837 C CA . ARG A 1 232 ? 12.588 -2.197 -0.445 1.00 89.06 232 ARG A CA 1
ATOM 1838 C C . ARG A 1 232 ? 13.843 -1.449 -0.887 1.00 89.06 232 ARG A C 1
ATOM 1840 O O . ARG A 1 232 ? 14.156 -0.375 -0.363 1.00 89.06 232 ARG A O 1
ATOM 1847 N N . ARG A 1 233 ? 14.582 -2.026 -1.834 1.00 81.50 233 ARG A N 1
ATOM 1848 C CA . ARG A 1 233 ? 15.813 -1.409 -2.316 1.00 81.50 233 ARG A CA 1
ATOM 1849 C C . ARG A 1 233 ? 15.462 -0.132 -3.078 1.00 81.50 233 ARG A C 1
ATOM 1851 O O . ARG A 1 233 ? 14.778 -0.179 -4.094 1.00 81.50 233 ARG A O 1
ATOM 1858 N N . ARG A 1 234 ? 15.949 1.009 -2.591 1.00 72.62 234 ARG A N 1
ATOM 1859 C CA . ARG A 1 234 ? 15.869 2.280 -3.319 1.00 72.62 234 ARG A CA 1
ATOM 1860 C C . ARG A 1 234 ? 17.064 2.425 -4.254 1.00 72.62 234 ARG A C 1
ATOM 1862 O O . ARG A 1 234 ? 18.122 1.841 -4.023 1.00 72.62 234 ARG A O 1
ATOM 1869 N N . GLU A 1 235 ? 16.902 3.227 -5.301 1.00 59.81 235 GLU A N 1
ATOM 1870 C CA . GLU A 1 235 ? 18.022 3.613 -6.169 1.00 59.81 235 GLU A CA 1
ATOM 1871 C C . GLU A 1 235 ? 18.925 4.678 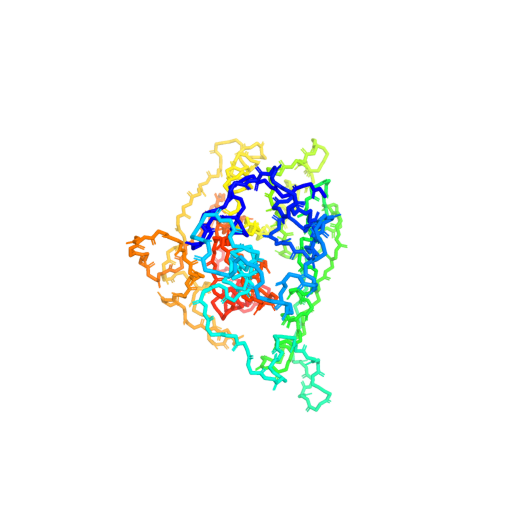-5.525 1.00 59.81 235 GLU A C 1
ATOM 1873 O O . GLU A 1 235 ? 20.062 4.856 -5.956 1.00 59.81 235 GLU A O 1
ATOM 1878 N N . SER A 1 236 ? 18.455 5.373 -4.481 1.00 56.28 236 SER A N 1
ATOM 1879 C CA . SER A 1 236 ? 19.235 6.394 -3.778 1.00 56.28 236 SER A CA 1
ATOM 1880 C C . SER A 1 236 ? 20.194 5.787 -2.743 1.00 56.28 236 SER A C 1
ATOM 1882 O O . SER A 1 236 ? 19.820 4.928 -1.950 1.00 56.28 236 SER A O 1
ATOM 1884 N N . ASN A 1 237 ? 21.432 6.294 -2.703 1.00 50.34 237 ASN A N 1
ATOM 1885 C CA . ASN A 1 237 ? 22.465 5.943 -1.710 1.00 50.34 237 ASN A CA 1
ATOM 1886 C C . ASN A 1 237 ? 22.218 6.576 -0.323 1.00 50.34 237 ASN A C 1
ATOM 1888 O O . ASN A 1 237 ? 23.165 6.822 0.421 1.00 50.34 237 ASN A O 1
ATOM 1892 N N . LEU A 1 238 ? 20.976 6.929 0.013 1.00 58.25 238 LEU A N 1
ATOM 1893 C CA . LEU A 1 238 ? 20.671 7.528 1.308 1.00 58.25 238 LEU A CA 1
ATOM 1894 C C . LEU A 1 238 ? 20.443 6.421 2.335 1.00 58.25 238 LEU A C 1
ATOM 1896 O O . LEU A 1 238 ? 19.540 5.600 2.172 1.00 58.25 238 LEU A O 1
ATOM 1900 N N . ASP A 1 239 ? 21.235 6.438 3.407 1.00 65.12 239 ASP A N 1
ATOM 1901 C CA . ASP A 1 239 ? 21.050 5.560 4.558 1.00 65.12 239 ASP A CA 1
ATOM 1902 C C . ASP A 1 239 ? 19.722 5.895 5.243 1.00 65.12 239 ASP A C 1
ATOM 1904 O O . ASP A 1 239 ? 19.604 6.800 6.073 1.00 65.12 239 ASP A O 1
ATOM 1908 N N . ILE A 1 240 ? 18.675 5.170 4.862 1.00 77.19 240 ILE A N 1
ATOM 1909 C CA . ILE A 1 240 ? 17.391 5.250 5.540 1.00 77.19 240 ILE A CA 1
ATOM 1910 C C . ILE A 1 240 ? 17.549 4.594 6.902 1.00 77.19 240 ILE A C 1
ATOM 1912 O O . ILE A 1 240 ? 17.823 3.397 7.005 1.00 77.19 240 ILE A O 1
ATOM 1916 N N . VAL A 1 241 ? 17.321 5.383 7.952 1.00 86.50 241 VAL A N 1
ATOM 1917 C CA . VAL A 1 241 ? 17.201 4.856 9.311 1.00 86.50 241 VAL A CA 1
ATOM 1918 C C . VAL A 1 241 ? 16.102 3.784 9.302 1.00 86.50 241 VAL A C 1
ATOM 1920 O O . VAL A 1 241 ? 14.962 4.098 8.942 1.00 86.50 241 VAL A O 1
ATOM 1923 N N . PRO A 1 242 ? 16.416 2.527 9.661 1.00 92.38 242 PRO A N 1
ATOM 1924 C CA . PRO A 1 242 ? 15.535 1.382 9.455 1.00 92.38 242 PRO A CA 1
ATOM 1925 C C . PRO A 1 242 ? 14.482 1.279 10.563 1.00 92.38 242 PRO A C 1
ATOM 1927 O O . PRO A 1 242 ? 14.343 0.234 11.186 1.00 92.38 242 PRO A O 1
ATOM 1930 N N . ILE A 1 243 ? 13.766 2.371 10.823 1.00 94.81 243 ILE A N 1
ATOM 1931 C CA . ILE A 1 243 ? 12.645 2.470 11.765 1.00 94.81 243 ILE A CA 1
ATOM 1932 C C . ILE A 1 243 ? 11.334 2.625 10.985 1.00 94.81 243 ILE A C 1
ATOM 1934 O O . ILE A 1 243 ? 11.371 3.159 9.869 1.00 94.81 243 ILE A O 1
ATOM 1938 N N . PRO A 1 244 ? 10.189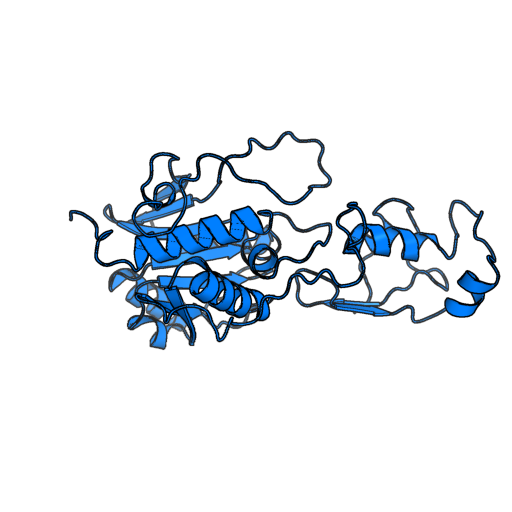 2.156 11.512 1.00 95.94 244 PRO A N 1
ATOM 1939 C CA . PRO A 1 244 ? 8.895 2.389 10.879 1.00 95.94 244 PRO A CA 1
ATOM 1940 C C . PRO A 1 244 ? 8.570 3.888 10.828 1.00 95.94 244 PRO A C 1
ATOM 1942 O O . PRO A 1 244 ? 8.930 4.647 11.727 1.00 95.94 244 PRO A O 1
ATOM 1945 N N . ARG A 1 245 ? 7.899 4.318 9.756 1.00 95.69 245 ARG A N 1
ATOM 1946 C CA . ARG A 1 245 ? 7.563 5.727 9.482 1.00 95.69 245 ARG A CA 1
ATOM 1947 C C . ARG A 1 245 ? 6.059 5.965 9.371 1.00 95.69 245 ARG A C 1
ATOM 1949 O O . ARG A 1 245 ? 5.617 6.880 8.680 1.00 95.69 245 ARG A O 1
ATOM 1956 N N . LEU A 1 246 ? 5.265 5.145 10.061 1.00 98.06 246 LEU A N 1
ATOM 1957 C CA . LEU A 1 246 ? 3.831 5.393 10.154 1.00 98.06 246 LEU A CA 1
ATOM 1958 C C . LEU A 1 246 ? 3.592 6.744 10.828 1.00 98.06 246 LEU A C 1
ATOM 1960 O O . LEU A 1 246 ? 4.313 7.136 11.747 1.00 98.06 246 LEU A O 1
ATOM 1964 N N . ARG A 1 247 ? 2.559 7.446 10.382 1.00 98.38 247 ARG A N 1
ATOM 1965 C CA . ARG A 1 247 ? 2.039 8.650 11.030 1.00 98.38 247 ARG A CA 1
ATOM 1966 C C . ARG A 1 247 ? 0.653 8.348 11.584 1.00 98.38 247 ARG A C 1
ATOM 1968 O O . ARG A 1 247 ? -0.072 7.533 11.013 1.00 98.38 247 ARG A O 1
ATOM 1975 N N . ALA A 1 248 ? 0.274 9.013 12.664 1.00 98.06 248 ALA A N 1
ATOM 1976 C CA . ALA A 1 248 ? -1.093 8.994 13.165 1.00 98.06 248 ALA A CA 1
ATOM 1977 C C . ALA A 1 248 ? -1.741 10.358 12.953 1.00 98.06 248 ALA A C 1
ATOM 1979 O O . ALA A 1 248 ? -1.144 11.391 13.252 1.00 98.06 248 ALA A O 1
ATOM 1980 N N . ALA A 1 249 ? -2.967 10.342 12.439 1.00 97.94 249 ALA A N 1
ATOM 1981 C CA . ALA A 1 249 ? -3.866 11.478 12.497 1.00 97.94 249 ALA A CA 1
ATOM 1982 C C . ALA A 1 249 ? -4.769 11.319 13.718 1.00 97.94 249 ALA A C 1
ATOM 1984 O O . ALA A 1 249 ? -5.469 10.309 13.839 1.00 97.94 249 ALA A O 1
ATOM 1985 N N . SER A 1 250 ? -4.773 12.323 14.586 1.00 96.44 250 SER A N 1
ATOM 1986 C CA . SER A 1 250 ? -5.532 12.335 15.831 1.00 96.44 250 SER A CA 1
ATOM 1987 C C . SER A 1 250 ? -6.455 13.545 15.904 1.00 96.44 250 SER A C 1
ATOM 1989 O O . SER A 1 250 ? -6.110 14.636 15.448 1.00 96.44 250 SER A O 1
ATOM 1991 N N . ARG A 1 251 ? -7.626 13.341 16.507 1.00 93.81 251 ARG A N 1
ATOM 1992 C CA . ARG A 1 251 ? -8.644 14.359 16.776 1.00 93.81 251 ARG A CA 1
ATOM 1993 C C . ARG A 1 251 ? -9.243 14.106 18.154 1.00 93.81 251 ARG A C 1
ATOM 1995 O O . ARG A 1 251 ? -9.603 12.973 18.457 1.00 93.81 251 ARG A O 1
ATOM 2002 N N . ASP A 1 252 ? -9.335 15.154 18.970 1.00 89.69 252 ASP A N 1
ATOM 2003 C CA . ASP A 1 252 ? -9.898 15.100 20.328 1.00 89.69 252 ASP A CA 1
ATOM 2004 C C . ASP A 1 252 ? -9.286 13.967 21.185 1.00 89.69 252 ASP A C 1
ATOM 2006 O O . ASP A 1 252 ? -9.988 13.226 21.863 1.00 89.69 252 ASP A O 1
ATOM 2010 N N . GLY A 1 253 ? -7.961 13.780 21.094 1.00 88.06 253 GLY A N 1
ATOM 2011 C CA . GLY A 1 253 ? -7.224 12.729 21.815 1.00 88.06 253 GLY A CA 1
ATOM 2012 C C . GLY A 1 253 ? -7.317 11.320 21.212 1.00 88.06 253 GLY A C 1
ATOM 2013 O O . GLY A 1 253 ? -6.604 10.425 21.657 1.00 88.06 253 GLY A O 1
ATOM 2014 N N . ARG A 1 254 ? -8.127 11.109 20.167 1.00 92.38 254 ARG A N 1
ATOM 2015 C CA . ARG A 1 254 ? -8.327 9.803 19.522 1.00 92.38 254 ARG A CA 1
ATOM 2016 C C . ARG A 1 254 ? -7.646 9.725 18.158 1.00 92.38 254 ARG A C 1
ATOM 2018 O O . ARG A 1 254 ? -7.803 10.619 17.330 1.00 92.38 254 ARG A O 1
ATOM 2025 N N . ILE A 1 255 ? -6.976 8.606 17.876 1.00 96.12 255 ILE A N 1
ATOM 2026 C CA . ILE A 1 255 ? -6.474 8.295 16.529 1.00 96.12 255 ILE A CA 1
ATOM 2027 C C . ILE A 1 255 ? -7.658 8.026 15.593 1.00 96.12 255 ILE A C 1
ATOM 2029 O O . ILE A 1 255 ? -8.474 7.138 15.845 1.00 96.12 255 ILE A O 1
ATOM 2033 N N . ILE A 1 256 ? -7.721 8.773 14.492 1.00 97.25 256 ILE A N 1
ATOM 2034 C CA . ILE A 1 256 ? -8.718 8.622 13.424 1.00 97.25 256 ILE A CA 1
ATOM 2035 C C . ILE A 1 256 ? -8.132 7.986 12.160 1.00 97.25 256 ILE A C 1
ATOM 2037 O O . ILE A 1 256 ? -8.870 7.375 11.388 1.00 97.25 256 ILE A O 1
ATOM 2041 N N . ALA A 1 257 ? -6.816 8.086 11.950 1.00 98.31 257 ALA A N 1
ATOM 2042 C CA . ALA A 1 257 ? -6.148 7.407 10.847 1.00 98.31 257 ALA A CA 1
ATOM 2043 C C . ALA A 1 257 ? -4.704 7.013 11.177 1.00 98.31 257 ALA A C 1
ATOM 2045 O O . ALA A 1 257 ? -3.992 7.747 11.859 1.00 98.31 257 ALA A O 1
ATOM 2046 N N . ILE A 1 258 ? -4.269 5.883 10.625 1.00 98.62 258 ILE A N 1
ATOM 2047 C CA . ILE A 1 258 ? -2.867 5.485 10.496 1.00 98.62 258 ILE A CA 1
ATOM 2048 C C . ILE A 1 258 ? -2.470 5.673 9.033 1.00 98.62 258 ILE A C 1
ATOM 2050 O O . ILE A 1 258 ? -3.173 5.222 8.131 1.00 98.62 258 ILE A O 1
ATOM 2054 N N . ILE A 1 259 ? -1.358 6.361 8.800 1.00 98.69 259 ILE A N 1
ATOM 2055 C CA . ILE A 1 259 ? -0.930 6.833 7.483 1.00 98.69 259 ILE A CA 1
ATOM 2056 C C . ILE A 1 259 ? 0.447 6.253 7.177 1.00 98.69 259 ILE A C 1
ATOM 2058 O O . ILE A 1 259 ? 1.392 6.449 7.943 1.00 98.69 259 ILE A O 1
ATOM 2062 N N . SER A 1 260 ? 0.565 5.599 6.027 1.00 98.31 260 SER A N 1
ATOM 2063 C CA . SER A 1 260 ? 1.822 5.141 5.448 1.00 98.31 260 SER A CA 1
ATOM 2064 C C . SER A 1 260 ? 2.053 5.843 4.111 1.00 98.31 260 SER A C 1
ATOM 2066 O O . SER A 1 260 ? 1.313 5.629 3.153 1.00 98.31 260 SER A O 1
ATOM 2068 N N . ALA A 1 261 ? 3.073 6.701 4.034 1.00 96.69 261 ALA A N 1
ATOM 2069 C CA . ALA A 1 261 ? 3.505 7.266 2.750 1.00 96.69 261 ALA A CA 1
ATOM 2070 C C . ALA A 1 261 ? 4.290 6.234 1.920 1.00 96.69 261 ALA A C 1
ATOM 2072 O O . ALA A 1 261 ? 4.398 6.346 0.704 1.00 96.69 261 ALA A O 1
ATOM 2073 N N . GLU A 1 262 ? 4.847 5.234 2.593 1.00 95.81 262 GLU A N 1
ATOM 2074 C CA . GLU A 1 262 ? 5.516 4.085 2.012 1.00 95.81 262 GLU A CA 1
ATOM 2075 C C . GLU A 1 262 ? 4.526 2.976 1.630 1.00 95.81 262 GLU A C 1
ATOM 2077 O O . GLU A 1 262 ? 3.562 2.718 2.354 1.00 95.81 262 GLU A O 1
ATOM 2082 N N . ASP A 1 263 ? 4.812 2.272 0.531 1.00 96.00 263 ASP A N 1
ATOM 2083 C CA . ASP A 1 263 ? 4.023 1.124 0.069 1.00 96.00 263 ASP A CA 1
ATOM 2084 C C . ASP A 1 263 ? 3.920 0.030 1.141 1.00 96.00 263 ASP A C 1
ATOM 2086 O O . ASP A 1 263 ? 4.935 -0.525 1.586 1.00 96.00 263 ASP A O 1
ATOM 2090 N N . LEU A 1 264 ? 2.682 -0.315 1.503 1.00 97.19 264 LEU A N 1
ATOM 2091 C CA . LEU A 1 264 ? 2.347 -1.544 2.223 1.00 97.19 264 LEU A CA 1
ATOM 2092 C C . LEU A 1 264 ? 1.746 -2.567 1.251 1.00 97.19 264 LEU A C 1
ATOM 2094 O O . LEU A 1 264 ? 2.087 -3.750 1.320 1.00 97.19 264 LEU A O 1
ATOM 2098 N N . SER A 1 265 ? 0.905 -2.107 0.321 1.00 95.62 265 SER A N 1
ATOM 2099 C CA . SER A 1 265 ? 0.132 -2.912 -0.627 1.00 95.62 265 SER A CA 1
ATOM 2100 C C . SER A 1 265 ? 0.987 -3.867 -1.467 1.00 95.62 265 SER A C 1
ATOM 2102 O O . SER A 1 265 ? 0.745 -5.078 -1.460 1.00 95.62 265 SER A O 1
ATOM 2104 N N . GLY A 1 266 ? 2.034 -3.380 -2.137 1.00 93.25 266 GLY A N 1
ATOM 2105 C CA . GLY A 1 266 ? 2.956 -4.241 -2.885 1.00 93.25 266 GLY A CA 1
ATOM 2106 C C . GLY A 1 266 ? 3.740 -5.186 -1.969 1.00 93.25 266 GLY A C 1
ATOM 2107 O O . GLY A 1 266 ? 4.018 -6.338 -2.320 1.00 93.25 266 GLY A O 1
ATOM 2108 N N . GLY A 1 267 ? 4.087 -4.732 -0.760 1.00 93.50 267 GLY A N 1
ATOM 2109 C CA . GLY A 1 267 ? 4.671 -5.554 0.307 1.00 93.50 267 GLY A CA 1
ATOM 2110 C C . GLY A 1 267 ? 3.821 -6.779 0.673 1.00 93.50 267 GLY A C 1
ATOM 2111 O O . GLY A 1 267 ? 4.365 -7.878 0.809 1.00 93.50 267 GLY A O 1
ATOM 2112 N N . LEU A 1 268 ? 2.495 -6.629 0.754 1.00 96.31 268 LEU A N 1
ATOM 2113 C CA . LEU A 1 268 ? 1.578 -7.721 1.109 1.00 96.31 268 LEU A CA 1
ATOM 2114 C C . LEU A 1 268 ? 1.558 -8.857 0.077 1.00 96.31 268 LEU A C 1
ATOM 2116 O O . LEU A 1 268 ? 1.435 -10.023 0.458 1.00 96.31 268 LEU A O 1
ATOM 2120 N N . VAL A 1 269 ? 1.739 -8.553 -1.211 1.00 93.69 269 VAL A N 1
ATOM 2121 C CA . VAL A 1 269 ? 1.817 -9.575 -2.276 1.00 93.69 269 VAL A CA 1
ATOM 2122 C C . VAL A 1 269 ? 3.129 -10.356 -2.219 1.00 93.69 269 VAL A C 1
ATOM 2124 O O . VAL A 1 269 ? 3.171 -11.541 -2.542 1.00 93.69 269 VAL A O 1
ATOM 2127 N N . GLY A 1 270 ? 4.207 -9.707 -1.781 1.00 89.62 270 GLY A N 1
ATOM 2128 C CA . GLY A 1 270 ? 5.495 -10.353 -1.548 1.00 89.62 270 GLY A CA 1
ATOM 2129 C C . GLY A 1 270 ? 6.413 -10.483 -2.762 1.00 89.62 270 GLY A C 1
ATOM 2130 O O . GLY A 1 270 ? 7.453 -11.123 -2.642 1.00 89.62 270 GLY A O 1
ATOM 2131 N N . TYR A 1 271 ? 6.079 -9.875 -3.904 1.00 87.75 271 TYR A N 1
ATOM 2132 C CA . TYR A 1 271 ? 6.949 -9.888 -5.082 1.00 87.75 271 TYR A CA 1
ATOM 2133 C C . TYR A 1 271 ? 8.128 -8.906 -4.960 1.00 87.75 271 TYR A C 1
ATOM 2135 O O . TYR A 1 271 ? 8.052 -7.868 -4.288 1.00 87.75 271 TYR A O 1
ATOM 2143 N N . SER A 1 272 ? 9.197 -9.208 -5.698 1.00 85.00 272 SER A N 1
ATOM 2144 C CA . SER A 1 272 ? 10.311 -8.292 -5.961 1.00 85.00 272 SER A CA 1
ATOM 2145 C C . SER A 1 272 ? 10.041 -7.507 -7.240 1.00 85.00 272 SER A C 1
ATOM 2147 O O . SER A 1 272 ? 9.647 -8.084 -8.251 1.00 85.00 272 SER A O 1
ATOM 2149 N N . THR A 1 273 ? 10.200 -6.188 -7.202 1.00 87.06 273 THR A N 1
ATOM 2150 C CA . THR A 1 273 ? 10.193 -5.316 -8.386 1.00 87.06 273 THR A CA 1
ATOM 2151 C C . THR A 1 273 ? 10.888 -4.012 -8.012 1.00 87.06 273 THR A C 1
ATOM 2153 O O . THR A 1 273 ? 10.607 -3.462 -6.947 1.00 87.06 273 THR A O 1
ATOM 2156 N N . ALA A 1 274 ? 11.784 -3.540 -8.876 1.00 86.12 274 ALA A N 1
ATOM 2157 C CA . ALA A 1 274 ? 12.492 -2.280 -8.700 1.00 86.12 274 ALA A CA 1
ATOM 2158 C C . ALA A 1 274 ? 11.568 -1.074 -8.904 1.00 86.12 274 ALA A C 1
ATOM 2160 O O . ALA A 1 274 ? 10.615 -1.127 -9.682 1.00 86.12 274 ALA A O 1
ATOM 2161 N N . GLY A 1 275 ? 11.913 0.044 -8.268 1.00 83.25 275 GLY A N 1
ATOM 2162 C CA . GLY A 1 275 ? 11.218 1.322 -8.450 1.00 83.25 275 GLY A CA 1
ATOM 2163 C C . GLY A 1 275 ? 9.980 1.506 -7.572 1.00 83.25 275 GLY A C 1
ATOM 2164 O O . GLY A 1 275 ? 9.269 2.488 -7.748 1.00 83.25 275 GLY A O 1
ATOM 2165 N N . LEU A 1 276 ? 9.727 0.589 -6.633 1.00 88.06 276 LEU A N 1
ATOM 2166 C CA . LEU A 1 276 ? 8.712 0.771 -5.598 1.00 88.06 276 LEU A CA 1
ATOM 2167 C C . LEU A 1 276 ? 9.334 1.363 -4.342 1.00 88.06 276 LEU A C 1
ATOM 2169 O O . LEU A 1 276 ? 10.335 0.858 -3.831 1.00 88.06 276 LEU A O 1
ATOM 2173 N N . GLU A 1 277 ? 8.679 2.380 -3.802 1.00 91.06 277 GLU A N 1
ATOM 2174 C CA . GLU A 1 277 ? 9.119 3.079 -2.606 1.00 91.06 277 GLU A CA 1
ATOM 2175 C C . GLU A 1 277 ? 8.296 2.602 -1.401 1.00 91.06 277 GLU A C 1
ATOM 2177 O O . GLU A 1 277 ? 7.194 3.075 -1.135 1.00 91.06 277 GLU A O 1
ATOM 2182 N N . GLY A 1 278 ? 8.813 1.636 -0.639 1.00 92.69 278 GLY A N 1
ATOM 2183 C CA . GLY A 1 278 ? 8.121 1.232 0.583 1.00 92.69 278 GLY A CA 1
ATOM 2184 C C . GLY A 1 278 ? 8.729 0.087 1.363 1.00 92.69 278 GLY A C 1
ATOM 2185 O O . GLY A 1 278 ? 9.932 -0.167 1.282 1.00 92.69 278 GLY A O 1
ATOM 2186 N N . TYR A 1 279 ? 7.908 -0.578 2.171 1.00 94.94 279 TYR A N 1
ATOM 2187 C CA . TYR A 1 279 ? 8.375 -1.619 3.080 1.00 94.94 279 TYR A CA 1
ATOM 2188 C C . TYR A 1 279 ? 8.661 -2.923 2.332 1.00 94.94 279 TYR A C 1
ATOM 2190 O O . TYR A 1 279 ? 7.938 -3.333 1.420 1.00 94.94 279 TYR A O 1
ATOM 2198 N N . ALA A 1 280 ? 9.726 -3.614 2.740 1.00 93.50 280 ALA A N 1
ATOM 2199 C CA . ALA A 1 280 ? 9.977 -4.972 2.283 1.00 93.50 280 ALA A CA 1
ATOM 2200 C C . ALA A 1 280 ? 8.829 -5.893 2.746 1.00 93.50 280 ALA A C 1
ATOM 2202 O O . ALA A 1 280 ? 8.257 -5.650 3.814 1.00 93.50 280 ALA A O 1
ATOM 2203 N N . PRO A 1 281 ? 8.520 -6.984 2.014 1.00 93.62 281 PRO A N 1
ATOM 2204 C CA . PRO A 1 281 ? 7.355 -7.823 2.294 1.00 93.62 281 PRO A CA 1
ATOM 2205 C C . PRO A 1 281 ? 7.183 -8.251 3.753 1.00 93.62 281 PRO A C 1
ATOM 2207 O O . PRO A 1 281 ? 6.094 -8.127 4.302 1.00 93.62 281 PRO A O 1
ATOM 2210 N N . GLY A 1 282 ? 8.260 -8.702 4.406 1.00 94.06 282 GLY A N 1
ATOM 2211 C CA . GLY A 1 282 ? 8.212 -9.098 5.816 1.00 94.06 282 GLY A CA 1
ATOM 2212 C C . GLY A 1 282 ? 7.768 -7.956 6.734 1.00 94.06 282 GLY A C 1
ATOM 2213 O O . GLY A 1 282 ? 6.858 -8.136 7.533 1.00 94.06 282 GLY A O 1
ATOM 2214 N N . SER A 1 283 ? 8.347 -6.764 6.569 1.00 96.81 283 SER A N 1
ATOM 2215 C CA . SER A 1 283 ? 7.994 -5.595 7.381 1.00 96.81 283 SER A CA 1
ATOM 2216 C C . SER A 1 283 ? 6.585 -5.084 7.096 1.00 96.81 283 SER A C 1
ATOM 2218 O O . SER A 1 283 ? 5.879 -4.751 8.041 1.00 96.81 283 SER A O 1
ATOM 2220 N N . ALA A 1 284 ? 6.140 -5.080 5.834 1.00 97.44 284 ALA A N 1
ATOM 2221 C CA . ALA A 1 284 ? 4.768 -4.705 5.487 1.00 97.44 284 ALA A CA 1
ATOM 2222 C C . ALA A 1 284 ? 3.739 -5.633 6.160 1.00 97.44 284 ALA A C 1
ATOM 2224 O O . ALA A 1 284 ? 2.779 -5.162 6.765 1.00 97.44 284 ALA A O 1
ATOM 2225 N N . ILE A 1 285 ? 3.974 -6.951 6.117 1.00 97.19 285 ILE A N 1
ATOM 2226 C CA . ILE A 1 285 ? 3.112 -7.954 6.761 1.00 97.19 285 ILE A CA 1
ATOM 2227 C C . ILE A 1 285 ? 3.080 -7.747 8.279 1.00 97.19 285 ILE A C 1
ATOM 2229 O O . ILE A 1 285 ? 1.994 -7.732 8.859 1.00 97.19 285 ILE A O 1
ATOM 2233 N N . SER A 1 286 ? 4.241 -7.566 8.920 1.00 97.38 286 SER A N 1
ATOM 2234 C CA . SER A 1 286 ? 4.319 -7.348 10.369 1.00 97.38 286 SER A CA 1
ATOM 2235 C C . SER A 1 286 ? 3.594 -6.069 10.791 1.00 97.38 286 SER A C 1
ATOM 2237 O O . SER A 1 286 ? 2.796 -6.114 11.725 1.00 97.38 286 SER A O 1
ATOM 2239 N N . LEU A 1 287 ? 3.799 -4.959 10.072 1.00 98.44 287 LEU A N 1
ATOM 2240 C CA . LEU A 1 287 ? 3.137 -3.681 10.351 1.00 98.44 287 LEU A CA 1
ATOM 2241 C C . LEU A 1 287 ? 1.618 -3.781 10.188 1.00 98.44 287 LEU A C 1
ATOM 2243 O O . LEU A 1 287 ? 0.887 -3.427 11.111 1.00 98.44 287 LEU A O 1
ATOM 2247 N N . VAL A 1 288 ? 1.129 -4.307 9.060 1.00 98.31 288 VAL A N 1
ATOM 2248 C CA . VAL A 1 288 ? -0.318 -4.431 8.829 1.00 98.31 288 VAL A CA 1
ATOM 2249 C C . VAL A 1 288 ? -0.945 -5.375 9.852 1.00 98.31 288 VAL A C 1
ATOM 2251 O O . VAL A 1 288 ? -1.963 -5.025 10.442 1.00 98.31 288 VAL A O 1
ATOM 2254 N N . ARG A 1 289 ? -0.327 -6.527 10.154 1.00 97.44 289 ARG A N 1
ATOM 2255 C CA . ARG A 1 289 ? -0.823 -7.438 11.203 1.00 97.44 289 ARG A CA 1
ATOM 2256 C C . ARG A 1 289 ? -0.936 -6.735 12.553 1.00 97.44 289 ARG A C 1
ATOM 2258 O O . ARG A 1 289 ? -1.950 -6.884 13.230 1.00 97.44 289 ARG A O 1
ATOM 2265 N N . ASN A 1 290 ? 0.082 -5.978 12.940 1.00 97.50 290 ASN A N 1
ATOM 2266 C CA . ASN A 1 290 ? 0.082 -5.243 14.194 1.00 97.50 290 ASN A CA 1
ATOM 2267 C C . ASN A 1 290 ? -1.023 -4.176 14.245 1.00 97.50 290 ASN A C 1
ATOM 2269 O O . ASN A 1 290 ? -1.724 -4.088 15.249 1.00 97.50 290 ASN A O 1
ATOM 2273 N N . ILE A 1 291 ? -1.238 -3.424 13.161 1.00 97.69 291 ILE A N 1
ATOM 2274 C CA . ILE A 1 291 ? -2.328 -2.437 13.059 1.00 97.69 291 ILE A CA 1
ATOM 2275 C C . ILE A 1 291 ? -3.698 -3.119 13.182 1.00 97.69 291 ILE A C 1
ATOM 2277 O O . ILE A 1 291 ? -4.564 -2.633 13.911 1.00 97.69 291 ILE A O 1
ATOM 2281 N N . LEU A 1 292 ? -3.889 -4.261 12.507 1.00 96.50 292 LEU A N 1
ATOM 2282 C CA . LEU A 1 292 ? -5.119 -5.054 12.595 1.00 96.50 292 LEU A CA 1
ATOM 2283 C C . LEU A 1 292 ? -5.382 -5.500 14.034 1.00 96.50 292 LEU A C 1
ATOM 2285 O O . LEU A 1 292 ? -6.478 -5.297 14.545 1.00 96.50 292 LEU A O 1
ATOM 2289 N N . LEU A 1 293 ? -4.377 -6.075 14.694 1.00 95.06 293 LEU A N 1
ATOM 2290 C CA . LEU A 1 293 ? -4.495 -6.531 16.075 1.00 95.06 293 LEU A CA 1
ATOM 2291 C C . LEU A 1 293 ? -4.768 -5.365 17.026 1.00 95.06 293 LEU A C 1
ATOM 2293 O O . LEU A 1 293 ? -5.680 -5.453 17.835 1.00 95.06 293 LEU A O 1
ATOM 2297 N N . TRP A 1 294 ? -4.042 -4.254 16.895 1.00 95.00 294 TRP A N 1
ATOM 2298 C CA . TRP A 1 294 ? -4.214 -3.089 17.762 1.00 95.00 294 TRP A CA 1
ATOM 2299 C C . TRP A 1 294 ? -5.632 -2.525 17.680 1.00 95.00 294 TRP A C 1
ATOM 2301 O O . TRP A 1 294 ? -6.212 -2.142 18.694 1.00 95.00 294 TRP A O 1
ATOM 2311 N N . ARG A 1 295 ? -6.215 -2.483 16.479 1.00 93.19 295 ARG A N 1
ATOM 2312 C CA . ARG A 1 295 ? -7.527 -1.865 16.290 1.00 93.19 295 ARG A CA 1
ATOM 2313 C C . ARG A 1 295 ? -8.701 -2.806 16.559 1.00 93.19 295 ARG A C 1
ATOM 2315 O O . ARG A 1 295 ? -9.782 -2.351 16.937 1.00 93.19 295 ARG A O 1
ATOM 2322 N N . LEU A 1 296 ? -8.532 -4.089 16.260 1.00 86.31 296 LEU A N 1
ATOM 2323 C CA . LEU A 1 296 ? -9.642 -5.037 16.186 1.00 86.31 296 LEU A CA 1
ATOM 2324 C C . LEU A 1 296 ? -9.673 -6.012 17.358 1.00 86.31 296 LEU A C 1
ATOM 2326 O O . LEU A 1 296 ? -10.713 -6.635 17.572 1.00 86.31 296 LEU A O 1
ATOM 2330 N N . ASP A 1 297 ? -8.585 -6.135 18.121 1.00 72.38 297 ASP A N 1
ATOM 2331 C CA . ASP A 1 297 ? -8.590 -6.954 19.324 1.00 72.38 297 ASP A CA 1
ATOM 2332 C C . ASP A 1 297 ? -9.351 -6.223 20.454 1.00 72.38 297 ASP A C 1
ATOM 2334 O O . ASP A 1 297 ? -9.076 -5.059 20.751 1.00 72.38 297 ASP A O 1
ATOM 2338 N N . PRO A 1 298 ? -10.352 -6.854 21.091 1.00 63.19 298 PRO A N 1
ATOM 2339 C CA . PRO A 1 298 ? -11.071 -6.255 22.213 1.00 63.19 298 PRO A CA 1
ATOM 2340 C C . PRO A 1 298 ? -10.170 -5.920 23.410 1.00 63.19 298 PRO A C 1
ATOM 2342 O O . PRO A 1 298 ? -10.523 -5.045 24.196 1.00 63.19 298 PRO A O 1
ATOM 2345 N N . ALA A 1 299 ? -9.027 -6.605 23.553 1.00 55.69 299 ALA A N 1
ATOM 2346 C CA . ALA A 1 299 ? -8.097 -6.415 24.664 1.00 55.69 299 ALA A CA 1
ATOM 2347 C C . ALA A 1 299 ? -7.176 -5.191 24.503 1.00 55.69 299 ALA A C 1
ATOM 2349 O O . ALA A 1 299 ? -6.525 -4.797 25.467 1.00 55.69 299 ALA A O 1
ATOM 2350 N N . SER A 1 300 ? -7.115 -4.590 23.308 1.00 54.50 300 SER A N 1
ATOM 2351 C CA . SER A 1 300 ? -6.332 -3.382 23.007 1.00 54.50 300 SER A CA 1
ATOM 2352 C C . SER A 1 300 ? -7.175 -2.103 22.969 1.00 54.50 300 SER A C 1
ATOM 2354 O O . SER A 1 300 ? -6.700 -1.071 22.490 1.00 54.50 300 SER A O 1
ATOM 2356 N N . GLY A 1 301 ? -8.424 -2.156 23.455 1.00 42.19 301 GLY A N 1
ATOM 2357 C CA . GLY A 1 301 ? -9.281 -0.978 23.569 1.00 42.19 301 GLY A CA 1
ATOM 2358 C C . GLY A 1 301 ? -8.598 0.134 24.379 1.00 42.19 301 GLY A C 1
ATOM 2359 O O . GLY A 1 301 ? -7.887 -0.175 25.337 1.00 42.19 301 GLY A O 1
ATOM 2360 N N . PRO A 1 302 ? -8.773 1.412 24.001 1.00 39.03 302 PRO A N 1
ATOM 2361 C CA . PRO A 1 302 ? -8.237 2.512 24.786 1.00 39.03 302 PRO A CA 1
ATOM 2362 C C . PRO A 1 302 ? -8.827 2.447 26.199 1.00 39.03 302 PRO A C 1
ATOM 2364 O O . PRO A 1 302 ? -10.028 2.239 26.368 1.00 39.03 302 PRO A O 1
ATOM 2367 N N . SER A 1 303 ? -7.986 2.633 27.213 1.00 37.75 303 SER A N 1
ATOM 2368 C CA . SER A 1 303 ? -8.438 3.373 28.386 1.00 37.75 303 SER A CA 1
ATOM 2369 C C . SER A 1 303 ? -8.945 4.707 27.839 1.00 37.75 303 SER A C 1
ATOM 2371 O O . SER A 1 303 ? -8.150 5.425 27.229 1.00 37.75 303 SER A O 1
ATOM 2373 N N . ASP A 1 304 ? -10.250 4.953 27.934 1.00 40.50 304 ASP A N 1
ATOM 2374 C CA . ASP A 1 304 ? -10.847 6.256 27.620 1.00 40.50 304 ASP A CA 1
ATOM 2375 C C . ASP A 1 304 ? -10.063 7.415 28.268 1.00 40.50 304 ASP A C 1
ATOM 2377 O O . ASP A 1 304 ? -9.574 7.240 29.414 1.00 40.50 304 ASP A O 1
#

Secondary structure (DSSP, 8-state):
-BPPTTSHHHHSSS---TTSTT---EEEE-SSSEEEEE--SS-HHHHHHHTTTTT-TTT-TTHHHHHHHHHHHTTSPPPPTT--S-----TTSPPPSEEEEEEEE--SS-S-S-THHHHHHHHHHHHHH-EEEEEEEE-GGGGGG-SEEEEEESS-----HHHHHHHHHHHHTT-EEEEEEGGG-HHHHHHHHHHHHHHSTT--EEEEPPTTSGGGB-GGGT--B-S---BPPPSS------S---EEEEETTEEEEEEESSBSHHHHHT---TT--BB-HHHHHHHHHHHHHHHH-GGG----

Mean predicted aligned error: 5.68 Å

Radius of gyration: 21.52 Å; Cα contacts (8 Å, |Δi|>4): 592; chains: 1; bounding box: 50×52×62 Å

Nearest PDB structures (foldseek):
  2ad5-assembly1_A  TM=4.105E-01  e=1.486E-02  Escherichia coli K-12
  5tkv-assembly1_B  TM=3.537E-01  e=1.235E-02  Escherichia coli K-12
  5tkv-assembly1_A  TM=3.826E-01  e=1.901E-02  Escherichia coli K-12
  8fve-assembly1_A  TM=4.005E-01  e=2.288E-02  Escherichia coli
  3pqd-assembly2_H  TM=2.687E-01  e=5.098E-02  Bacillus subtilis